Protein AF-A0A929G8V8-F1 (afdb_monomer)

Mean predicted aligned error: 9.75 Å

Foldseek 3Di:
DDWDKDFDADPVRHGDGIDIDDDPCVVVVVVVVVVVVVCVVFPVVQVVPDDPVDQPAWFDWDWKKKKKKFKPCLVVLVVPDDPVVSVVLLCQLVVQLVVLCVVLPWGWQDDDPRMTMIMFCPPPGDPCRLVSNLSSLVSSLVSLVVVVVVDDPSSRIAMQMFMFIGIWGFQWDDDPVDTTGDTDDPRNVRRVVSRVPGDGSWHKYFPVSCVVQVQFFDWDWDDFDDDPPDPDTTTMIITDGTDDPPPD

pLDDT: mean 86.06, std 13.74, range [32.62, 98.81]

Sequence (248 aa):
MRFNLSPLKDAKGTIFGAAIVMEDVTETRRLEAQRRLFERMVSPVVIAQLNPDELDLGGTRTFITTLFADIRGYTSLSERCDPETLVSVLNRYLGAATEAILLEEGTIDKFMGDAIMAFFNAPIPQPDHTLRAVRAALQMRSAIYAMQGDLPPELRLELGIGIHSGEAVLGLVGTQKRLEYTAIGDSVNTAKRLQENAAPGQILISAQSCEEINDAILAHPINPLNVKGKKQSIQVYELTGLIANNSA

Secondary structure (DSSP, 8-state):
-EEEEEEEE-TTS-EEEEEEEEE--HHHHHHHHHHHHHHTTS-HHHHHH--TT----S-EEEEEEEEEEEEETHHHHHTTS-HHHHHHHHHHHHHHHHHHHHHTTPEEEEEETTEEEEEES-SS--TTHHHHHHHHHHHHHHHHHHHHTTS-GGG--EEEEEEEEEEEEEEEEEETTEEEEEEESHHHHHHHHHHHHPPTT-EEEEHHHHHTTGGGEEEEEEEEE--TT-SSPEEEEEEEEE------

Radius of gyration: 24.18 Å; Cα contacts (8 Å, |Δi|>4): 421; chains: 1; bounding box: 56×83×47 Å

Solvent-accessible surface area (backbone atoms only — not comparable to full-atom values): 13634 Å² total; per-residue (Å²): 111,50,78,49,80,45,76,38,56,50,101,85,66,51,72,81,49,71,48,76,48,80,44,82,46,60,63,58,54,50,51,51,51,51,48,55,54,48,47,74,72,42,55,62,69,57,58,71,69,55,48,90,91,57,79,69,77,45,55,50,81,41,69,31,23,28,39,24,37,34,50,42,63,46,73,71,42,60,79,75,45,59,67,71,58,47,51,53,51,50,52,52,54,53,46,46,41,48,50,25,32,48,75,50,66,35,36,73,56,48,72,65,87,71,26,42,38,33,33,20,38,42,99,56,83,41,98,58,20,60,58,30,54,51,51,16,53,55,42,26,54,52,50,47,60,61,52,39,76,83,39,61,76,92,73,53,64,33,41,9,24,5,34,24,52,36,60,25,34,38,30,42,46,77,50,100,90,49,71,41,68,44,73,48,42,71,32,49,50,48,6,44,54,35,14,76,69,27,50,73,68,30,35,26,33,31,46,72,41,43,66,79,43,53,89,51,41,37,64,48,79,50,80,57,45,80,48,94,92,54,97,61,61,44,55,31,25,40,56,77,48,66,52,81,78,86,72,129

Structure (mmCIF, N/CA/C/O backbone):
data_AF-A0A929G8V8-F1
#
_entry.id   AF-A0A929G8V8-F1
#
loop_
_atom_site.group_PDB
_atom_site.id
_atom_site.type_symbol
_atom_site.label_atom_id
_atom_site.label_alt_id
_atom_site.label_comp_id
_atom_site.label_asym_id
_atom_site.label_entity_id
_atom_site.label_seq_id
_atom_site.pdbx_PDB_ins_code
_atom_site.Cartn_x
_atom_site.Cartn_y
_atom_site.Cartn_z
_atom_site.occupancy
_atom_site.B_iso_or_equiv
_atom_site.auth_seq_id
_atom_site.auth_comp_id
_atom_site.auth_asym_id
_atom_site.auth_atom_id
_atom_site.pdbx_PDB_model_num
ATOM 1 N N . MET A 1 1 ? -3.980 41.134 3.558 1.00 68.12 1 MET A N 1
ATOM 2 C CA . MET A 1 1 ? -5.010 42.101 3.991 1.00 68.12 1 MET A CA 1
ATOM 3 C C . MET A 1 1 ? -6.287 41.901 3.204 1.00 68.12 1 MET A C 1
ATOM 5 O O . MET A 1 1 ? -6.222 41.721 1.990 1.00 68.12 1 MET A O 1
ATOM 9 N N . ARG A 1 2 ? -7.425 41.902 3.898 1.00 76.00 2 ARG A N 1
ATOM 10 C CA . ARG A 1 2 ? -8.761 41.971 3.298 1.00 76.00 2 ARG A CA 1
ATOM 11 C C . ARG A 1 2 ? -9.398 43.283 3.749 1.00 76.00 2 ARG A C 1
ATOM 13 O O . ARG A 1 2 ? -9.278 43.642 4.917 1.00 76.00 2 ARG A O 1
ATOM 20 N N . PHE A 1 3 ? -10.036 43.985 2.821 1.00 79.75 3 PHE A N 1
ATOM 21 C CA . PHE A 1 3 ? -10.705 45.252 3.095 1.00 79.75 3 PHE A CA 1
ATOM 22 C C . PHE A 1 3 ? -12.189 45.097 2.804 1.00 79.75 3 PHE A C 1
ATOM 24 O O . PHE A 1 3 ? -12.553 44.666 1.711 1.00 79.75 3 PHE A O 1
ATOM 31 N N . ASN A 1 4 ? -13.027 45.460 3.769 1.00 79.69 4 ASN A N 1
ATOM 32 C CA . ASN A 1 4 ? -14.463 45.600 3.570 1.00 79.69 4 ASN A CA 1
ATOM 33 C C . ASN A 1 4 ? -14.848 47.056 3.813 1.00 79.69 4 ASN A C 1
ATOM 35 O O . ASN A 1 4 ? -14.450 47.651 4.816 1.00 79.69 4 ASN A O 1
ATOM 39 N N . LEU A 1 5 ? -15.612 47.620 2.881 1.00 84.38 5 LEU A N 1
ATOM 40 C CA . LEU A 1 5 ? -16.073 48.998 2.941 1.00 84.38 5 LEU A CA 1
ATOM 41 C C . LEU A 1 5 ? -17.594 49.005 3.035 1.00 84.38 5 LEU A C 1
ATOM 43 O O . LEU A 1 5 ? -18.273 48.541 2.119 1.00 84.38 5 LEU A O 1
ATOM 47 N N . SER A 1 6 ? -18.116 49.536 4.134 1.00 86.56 6 SER A N 1
ATOM 48 C CA . SER A 1 6 ? -19.555 49.593 4.385 1.00 86.56 6 SER A CA 1
ATOM 49 C C . SER A 1 6 ? -20.005 51.046 4.534 1.00 86.56 6 SER A C 1
ATOM 51 O O . SER A 1 6 ? -19.392 51.794 5.300 1.00 86.56 6 SER A O 1
ATOM 53 N N . PRO A 1 7 ? -21.065 51.478 3.827 1.00 85.62 7 PRO A N 1
ATOM 54 C CA . PRO A 1 7 ? -21.588 52.830 3.971 1.00 85.62 7 PRO A CA 1
ATOM 55 C C . PRO A 1 7 ? -22.269 52.994 5.334 1.00 85.62 7 PRO A C 1
ATOM 57 O O . PRO A 1 7 ? -23.113 52.184 5.718 1.00 85.62 7 PRO A O 1
ATOM 60 N N . LEU A 1 8 ? -21.935 54.068 6.046 1.00 82.94 8 LEU A N 1
ATOM 61 C CA . LEU A 1 8 ? -22.615 54.474 7.272 1.00 82.94 8 LEU A CA 1
ATOM 62 C C . LEU A 1 8 ? -23.833 55.315 6.893 1.00 82.94 8 LEU A C 1
ATOM 64 O O . LEU A 1 8 ? -23.699 56.360 6.251 1.00 82.94 8 LEU A O 1
ATOM 68 N N . LYS A 1 9 ? -25.020 54.826 7.257 1.00 88.19 9 LYS A N 1
ATOM 69 C CA . LYS A 1 9 ? -26.309 55.454 6.953 1.00 88.19 9 LYS A CA 1
ATOM 70 C C . LYS A 1 9 ? -26.961 55.986 8.222 1.00 88.19 9 LYS A C 1
ATOM 72 O O . LYS A 1 9 ? -26.882 55.342 9.266 1.00 88.19 9 LYS A O 1
ATOM 77 N N . ASP A 1 10 ? -27.590 57.153 8.132 1.00 82.50 10 ASP A N 1
ATOM 78 C CA . ASP A 1 10 ? -28.409 57.706 9.212 1.00 82.50 10 ASP A CA 1
ATOM 79 C C . ASP A 1 10 ? -29.762 56.970 9.326 1.00 82.50 10 ASP A C 1
ATOM 81 O O . ASP A 1 10 ? -30.093 56.100 8.515 1.00 82.50 10 ASP A O 1
ATOM 85 N N . ALA A 1 11 ? -30.581 57.333 10.319 1.00 79.88 11 ALA A N 1
ATOM 86 C CA . ALA A 1 11 ? -31.903 56.731 10.530 1.00 79.88 11 ALA A CA 1
ATOM 87 C C . ALA A 1 11 ? -32.884 56.936 9.353 1.00 79.88 11 ALA A C 1
ATOM 89 O O . ALA A 1 11 ? -33.920 56.277 9.297 1.00 79.88 11 ALA A O 1
ATOM 90 N N . LYS A 1 12 ? -32.571 57.839 8.414 1.00 82.94 12 LYS A N 1
ATOM 91 C CA . LYS A 1 12 ? -33.349 58.117 7.199 1.00 82.94 12 LYS A CA 1
ATOM 92 C C . LYS A 1 12 ? -32.747 57.453 5.952 1.00 82.94 12 LYS A C 1
ATOM 94 O O . LYS A 1 12 ? -33.286 57.617 4.861 1.00 82.94 12 LYS A O 1
ATOM 99 N N . GLY A 1 13 ? -31.666 56.683 6.099 1.00 78.12 13 GLY A N 1
ATOM 100 C CA . GLY A 1 13 ? -30.989 55.975 5.012 1.00 78.12 13 GLY A CA 1
ATOM 101 C C . GLY A 1 13 ? -29.966 56.810 4.234 1.00 78.12 13 GLY A C 1
ATOM 102 O O . GLY A 1 13 ? -29.393 56.303 3.267 1.00 78.12 13 GLY A O 1
ATOM 103 N N . THR A 1 14 ? -29.704 58.052 4.647 1.00 84.38 14 THR A N 1
ATOM 104 C CA . THR A 1 14 ? -28.735 58.954 4.013 1.00 84.38 14 THR A CA 1
ATOM 105 C C . THR A 1 14 ? -27.318 58.523 4.375 1.00 84.38 14 THR A C 1
ATOM 107 O O . THR A 1 14 ? -26.991 58.386 5.555 1.00 84.38 14 THR A O 1
ATOM 110 N N . ILE A 1 15 ? -26.462 58.297 3.375 1.00 86.94 15 ILE A N 1
ATOM 111 C CA . ILE A 1 15 ? -25.057 57.929 3.597 1.00 86.94 15 ILE A CA 1
ATOM 112 C C . ILE A 1 15 ? -24.291 59.180 4.030 1.00 86.94 15 ILE A C 1
ATOM 114 O O . ILE A 1 15 ? -24.238 60.151 3.281 1.00 86.94 15 ILE A O 1
ATOM 118 N N . PHE A 1 16 ? -23.678 59.149 5.209 1.00 84.62 16 PHE A N 1
ATOM 119 C CA . PHE A 1 16 ? -22.893 60.274 5.736 1.00 84.62 16 PHE A CA 1
ATOM 120 C C . PHE A 1 16 ? -21.418 59.922 5.970 1.00 84.62 16 PHE A C 1
ATOM 122 O O . PHE A 1 16 ? -20.621 60.784 6.330 1.00 84.62 16 PHE A O 1
ATOM 129 N N . GLY A 1 17 ? -21.032 58.665 5.750 1.00 86.50 17 GLY A N 1
ATOM 130 C CA . GLY A 1 17 ? -19.648 58.226 5.861 1.00 86.50 17 GLY A CA 1
ATOM 131 C C . GLY A 1 17 ? -19.446 56.806 5.350 1.00 86.50 17 GLY A C 1
ATOM 132 O O . GLY A 1 17 ? -20.385 56.146 4.901 1.00 86.50 17 GLY A O 1
ATOM 133 N N . ALA A 1 18 ? -18.213 56.322 5.443 1.00 87.06 18 ALA A N 1
ATOM 134 C CA . ALA A 1 18 ? -17.865 54.939 5.154 1.00 87.06 18 ALA A CA 1
ATOM 135 C C . ALA A 1 18 ? -17.006 54.382 6.289 1.00 87.06 18 ALA A C 1
ATOM 137 O O . ALA A 1 18 ? -16.076 55.039 6.752 1.00 87.06 18 ALA A O 1
ATOM 138 N N . ALA A 1 19 ? -17.322 53.168 6.726 1.00 84.62 19 ALA A N 1
ATOM 139 C CA . ALA A 1 19 ? -16.470 52.392 7.608 1.00 84.62 19 ALA A CA 1
ATOM 140 C C . ALA A 1 19 ? -15.579 51.489 6.750 1.00 84.62 19 ALA A C 1
ATOM 142 O O . ALA A 1 19 ? -16.083 50.741 5.909 1.00 84.62 19 ALA A O 1
ATOM 143 N N . ILE A 1 20 ? -14.266 51.560 6.969 1.00 85.31 20 ILE A N 1
ATOM 144 C CA . ILE A 1 20 ? -13.292 50.654 6.358 1.00 85.31 20 ILE A CA 1
ATOM 145 C C . ILE A 1 20 ? -12.836 49.686 7.439 1.00 85.31 20 ILE A C 1
ATOM 147 O O . ILE A 1 20 ? -12.213 50.096 8.415 1.00 85.31 20 ILE A O 1
ATOM 151 N N . VAL A 1 21 ? -13.149 48.407 7.265 1.00 80.69 21 VAL A N 1
ATOM 152 C CA . VAL A 1 21 ? -12.633 47.339 8.120 1.00 80.69 21 VAL A CA 1
ATOM 153 C C . VAL A 1 21 ? -11.446 46.705 7.411 1.00 80.69 21 VAL A C 1
ATOM 155 O O . VAL A 1 21 ? -11.556 46.260 6.265 1.00 80.69 21 VAL A O 1
ATOM 158 N N . MET A 1 22 ? -10.306 46.693 8.095 1.00 79.00 22 MET A N 1
ATOM 159 C CA . MET A 1 22 ? -9.049 46.138 7.615 1.00 79.00 22 MET A CA 1
ATOM 160 C C . MET A 1 22 ? -8.681 44.945 8.489 1.00 79.00 22 MET A C 1
ATOM 162 O O . MET A 1 22 ? -8.340 45.110 9.656 1.00 79.00 22 MET A O 1
ATOM 166 N N . GLU A 1 23 ? -8.755 43.746 7.920 1.00 74.56 23 GLU A N 1
ATOM 167 C CA . GLU A 1 23 ? -8.362 42.517 8.609 1.00 74.56 23 GLU A CA 1
ATOM 168 C C . GLU A 1 23 ? -6.981 42.060 8.129 1.00 74.56 23 GLU A C 1
ATOM 170 O O . GLU A 1 23 ? -6.735 41.864 6.922 1.00 74.56 23 GLU A O 1
ATOM 175 N N . ASP A 1 24 ? -6.072 41.860 9.087 1.00 77.75 24 ASP A N 1
ATOM 176 C CA . ASP A 1 24 ? -4.801 41.193 8.834 1.00 77.75 24 ASP A CA 1
ATOM 177 C C . ASP A 1 24 ? -4.995 39.673 8.796 1.00 77.75 24 ASP A C 1
ATOM 179 O O . ASP A 1 24 ? -4.899 38.958 9.784 1.00 77.75 24 ASP A O 1
ATOM 183 N N . VAL A 1 25 ? -5.281 39.178 7.597 1.00 77.44 25 VAL A N 1
ATOM 184 C CA . VAL A 1 25 ? -5.452 37.748 7.310 1.00 77.44 25 VAL A CA 1
ATOM 185 C C . VAL A 1 25 ? -4.127 37.007 7.083 1.00 77.44 25 VAL A C 1
ATOM 187 O O . VAL A 1 25 ? -4.140 35.878 6.595 1.00 77.44 25 VAL A O 1
ATOM 190 N N . THR A 1 26 ? -2.970 37.631 7.333 1.00 76.94 26 THR A N 1
ATOM 191 C CA . THR A 1 26 ? -1.661 37.024 7.026 1.00 76.94 26 THR A CA 1
ATOM 192 C C . THR A 1 26 ? -1.420 35.774 7.869 1.00 76.94 26 THR A C 1
ATOM 194 O O . THR A 1 26 ? -1.033 34.736 7.332 1.00 76.94 26 THR A O 1
ATOM 197 N N . GLU A 1 27 ? -1.720 35.843 9.164 1.00 71.81 27 GLU A N 1
ATOM 198 C CA . GLU A 1 27 ? -1.594 34.716 10.090 1.00 71.81 27 GLU A CA 1
ATOM 199 C C . GLU A 1 27 ? -2.608 33.609 9.774 1.00 71.81 27 GLU A C 1
ATOM 201 O O . GLU A 1 27 ? -2.231 32.446 9.648 1.00 71.81 27 GLU A O 1
ATOM 206 N N . THR A 1 28 ? -3.865 33.970 9.496 1.00 72.25 28 THR A N 1
ATOM 207 C CA . THR A 1 28 ? -4.917 33.028 9.082 1.00 72.25 28 THR A CA 1
ATOM 208 C C . THR A 1 28 ? -4.546 32.285 7.798 1.00 72.25 28 THR A C 1
ATOM 210 O O . THR A 1 28 ? -4.616 31.061 7.747 1.00 72.25 28 THR A O 1
ATOM 213 N N . ARG A 1 29 ? -4.064 32.995 6.767 1.00 70.06 29 ARG A N 1
ATOM 214 C CA . ARG A 1 29 ? -3.618 32.376 5.506 1.00 70.06 29 ARG A CA 1
ATOM 215 C C . ARG A 1 29 ? -2.407 31.469 5.700 1.00 70.06 29 ARG A C 1
ATOM 217 O O . ARG A 1 29 ? -2.309 30.444 5.027 1.00 70.06 29 ARG A O 1
ATOM 224 N N . ARG A 1 30 ? -1.484 31.840 6.594 1.00 64.31 30 ARG A N 1
ATOM 225 C CA . ARG A 1 30 ? -0.304 31.031 6.924 1.00 64.31 30 ARG A CA 1
ATOM 226 C C . ARG A 1 30 ? -0.705 29.747 7.650 1.00 64.31 30 ARG A C 1
ATOM 228 O O . ARG A 1 30 ? -0.246 28.681 7.249 1.00 64.31 30 ARG A O 1
ATOM 235 N N . LEU A 1 31 ? -1.609 29.840 8.625 1.00 64.69 31 LEU A N 1
ATOM 236 C CA . LEU A 1 31 ? -2.180 28.694 9.336 1.00 64.69 31 LEU A CA 1
ATOM 237 C C . LEU A 1 31 ? -2.972 27.779 8.397 1.00 64.69 31 LEU A C 1
ATOM 239 O O . LEU A 1 31 ? -2.787 26.570 8.431 1.00 64.69 31 LEU A O 1
ATOM 243 N N . GLU A 1 32 ? -3.785 28.325 7.492 1.00 71.00 32 GLU A N 1
ATOM 244 C CA . GLU A 1 32 ? -4.483 27.530 6.475 1.00 71.00 32 GLU A CA 1
ATOM 245 C C . GLU A 1 32 ? -3.520 26.853 5.490 1.00 71.00 32 GLU A C 1
ATOM 247 O O . GLU A 1 32 ? -3.766 25.734 5.053 1.00 71.00 32 GLU A O 1
ATOM 252 N N . ALA A 1 33 ? -2.430 27.516 5.091 1.00 65.31 33 ALA A N 1
ATOM 253 C CA . ALA A 1 33 ? -1.413 26.909 4.233 1.00 65.31 33 ALA A CA 1
ATOM 254 C C . ALA A 1 33 ? -0.669 25.772 4.954 1.00 65.31 33 ALA A C 1
ATOM 256 O O . ALA A 1 33 ? -0.481 24.708 4.369 1.00 65.31 33 ALA A O 1
ATOM 257 N N . GLN A 1 34 ? -0.310 25.963 6.227 1.00 56.22 34 GLN A N 1
ATOM 258 C CA . GLN A 1 34 ? 0.277 24.916 7.071 1.00 56.22 34 GLN A CA 1
ATOM 259 C C . GLN A 1 34 ? -0.693 23.753 7.283 1.00 56.22 34 GLN A C 1
ATOM 261 O O . GLN A 1 34 ? -0.300 22.600 7.133 1.00 56.22 34 GLN A O 1
ATOM 266 N N . ARG A 1 35 ? -1.970 24.046 7.541 1.00 64.25 35 ARG A N 1
ATOM 267 C CA . ARG A 1 35 ? -3.029 23.045 7.669 1.00 64.25 35 ARG A CA 1
ATOM 268 C C . ARG A 1 35 ? -3.230 22.265 6.372 1.00 64.25 35 ARG A C 1
ATOM 270 O O . ARG A 1 35 ? -3.263 21.048 6.424 1.00 64.25 35 ARG A O 1
ATOM 277 N N . ARG A 1 36 ? -3.261 22.926 5.209 1.00 63.69 36 ARG A N 1
ATOM 278 C CA . ARG A 1 36 ? -3.343 22.256 3.896 1.00 63.69 36 ARG A CA 1
ATOM 279 C C . ARG A 1 36 ? -2.146 21.348 3.613 1.00 63.69 36 ARG A C 1
ATOM 281 O O . ARG A 1 36 ? -2.305 20.318 2.970 1.00 63.69 36 ARG A O 1
ATOM 288 N N . LEU A 1 37 ? -0.946 21.725 4.056 1.00 54.47 37 LEU A N 1
ATOM 289 C CA . LEU A 1 37 ? 0.233 20.859 3.961 1.00 54.47 37 LEU A CA 1
ATOM 290 C C . LEU A 1 37 ? 0.120 19.665 4.916 1.00 54.47 37 LEU A C 1
ATOM 292 O O . LEU A 1 37 ? 0.438 18.548 4.527 1.00 54.47 37 LEU A O 1
ATOM 296 N N . PHE A 1 38 ? -0.395 19.882 6.124 1.00 53.75 38 PHE A N 1
ATOM 297 C CA . PHE A 1 38 ? -0.638 18.830 7.109 1.00 53.75 38 PHE A CA 1
ATOM 298 C C . PHE A 1 38 ? -1.739 17.845 6.668 1.00 53.75 38 PHE A C 1
ATOM 300 O O . PHE A 1 38 ? -1.560 16.639 6.783 1.00 53.75 38 PHE A O 1
ATOM 307 N N . GLU A 1 39 ? -2.818 18.334 6.052 1.00 60.78 39 GLU A N 1
ATOM 308 C CA . GLU A 1 39 ? -3.896 17.536 5.435 1.00 60.78 39 GLU A CA 1
ATOM 309 C C . GLU A 1 39 ? -3.418 16.694 4.239 1.00 60.78 39 GLU A C 1
ATOM 311 O O . GLU A 1 39 ? -4.066 15.721 3.866 1.00 60.78 39 GLU A O 1
ATOM 316 N N . ARG A 1 40 ? -2.277 17.041 3.629 1.00 58.38 40 ARG A N 1
ATOM 317 C CA . ARG A 1 40 ? -1.615 16.205 2.611 1.00 58.38 40 ARG A CA 1
ATOM 318 C C . ARG A 1 40 ? -0.711 15.131 3.215 1.00 58.38 40 ARG A C 1
ATOM 320 O O . ARG A 1 40 ? -0.322 14.213 2.503 1.00 58.38 40 ARG A O 1
ATOM 327 N N . MET A 1 41 ? -0.348 15.262 4.489 1.00 47.56 41 MET A N 1
ATOM 328 C CA . MET A 1 41 ? 0.500 14.311 5.215 1.00 47.56 41 MET A CA 1
ATOM 329 C C . MET A 1 41 ? -0.314 13.322 6.053 1.00 47.56 41 MET A C 1
ATOM 331 O O . MET A 1 41 ? 0.176 12.239 6.353 1.00 47.56 41 MET A O 1
ATOM 335 N N . VAL A 1 42 ? -1.539 13.690 6.436 1.00 59.44 42 VAL A N 1
ATOM 336 C CA . VAL A 1 42 ? -2.470 12.865 7.211 1.00 59.44 42 VAL A CA 1
ATOM 337 C C . VAL A 1 42 ? -3.852 12.997 6.582 1.00 59.44 42 VAL A C 1
ATOM 339 O O . VAL A 1 42 ? -4.328 14.115 6.392 1.00 59.44 42 VAL A O 1
ATOM 342 N N . SER A 1 43 ? -4.502 11.870 6.265 1.00 61.00 43 SER A N 1
ATOM 343 C CA . SER A 1 43 ? -5.833 11.868 5.639 1.00 61.00 43 SER A CA 1
ATOM 344 C C . SER A 1 43 ? -6.812 12.768 6.417 1.00 61.00 43 SER A C 1
ATOM 346 O O . SER A 1 43 ? -6.918 12.618 7.640 1.00 61.00 43 SER A O 1
ATOM 348 N N . PRO A 1 44 ? -7.573 13.664 5.753 1.00 60.69 44 PRO A N 1
ATOM 349 C CA . PRO A 1 44 ? -8.574 14.515 6.404 1.00 60.69 44 PRO A CA 1
ATOM 350 C C . PRO A 1 44 ? -9.574 13.734 7.262 1.00 60.69 44 PRO A C 1
ATOM 352 O O . PRO A 1 44 ? -10.062 14.248 8.265 1.00 60.69 44 PRO A O 1
ATOM 355 N N . VAL A 1 45 ? -9.845 12.478 6.892 1.00 61.12 45 VAL A N 1
ATOM 356 C CA . VAL A 1 45 ? -10.731 11.579 7.640 1.00 61.12 45 VAL A CA 1
ATOM 357 C C . VAL A 1 45 ? -10.115 11.172 8.979 1.00 61.12 45 VAL A C 1
ATOM 359 O O . VAL A 1 45 ? -10.816 11.133 9.984 1.00 61.12 45 VAL A O 1
ATOM 362 N N . VAL A 1 46 ? -8.800 10.934 9.016 1.00 66.19 46 VAL A N 1
ATOM 363 C CA . VAL A 1 46 ? -8.072 10.681 10.266 1.00 66.19 46 VAL A CA 1
ATOM 364 C C . VAL A 1 46 ? -8.096 11.942 11.122 1.00 66.19 46 VAL A C 1
ATOM 366 O O . VAL A 1 46 ? -8.489 11.868 12.277 1.00 66.19 46 VAL A O 1
ATOM 369 N N . ILE A 1 47 ? -7.786 13.111 10.548 1.00 67.25 47 ILE A N 1
ATOM 370 C CA . ILE A 1 47 ? -7.813 14.398 11.269 1.00 67.25 47 ILE A CA 1
ATOM 371 C C . ILE A 1 47 ? -9.189 14.662 11.896 1.00 67.25 47 ILE A C 1
ATOM 373 O O . ILE A 1 47 ? -9.256 15.110 13.035 1.00 67.25 47 ILE A O 1
ATOM 377 N N . ALA A 1 48 ? -10.281 14.360 11.188 1.00 64.12 48 ALA A N 1
ATOM 378 C CA . ALA A 1 48 ? -11.641 14.546 11.692 1.00 64.12 48 ALA A CA 1
ATOM 379 C C . ALA A 1 48 ? -12.003 13.617 12.865 1.00 64.12 48 ALA A C 1
ATOM 381 O O . ALA A 1 48 ? -12.897 13.948 13.641 1.00 64.12 48 ALA A O 1
ATOM 382 N N . GLN A 1 49 ? -11.333 12.468 12.995 1.00 63.38 49 GLN A N 1
ATOM 383 C CA . GLN A 1 49 ? -11.518 11.541 14.115 1.00 63.38 49 GLN A CA 1
ATOM 384 C C . GLN A 1 49 ? -10.590 11.829 15.301 1.00 63.38 49 GLN A C 1
ATOM 386 O O . GLN A 1 49 ? -10.803 11.280 16.380 1.00 63.38 49 GLN A O 1
ATOM 391 N N . LEU A 1 50 ? -9.571 12.676 15.131 1.00 64.69 50 LEU A N 1
ATOM 392 C CA . LEU A 1 50 ? -8.672 13.046 16.218 1.00 64.69 50 LEU A CA 1
ATOM 393 C C . LEU A 1 50 ? -9.326 14.098 17.114 1.00 64.69 50 LEU A C 1
ATOM 395 O O . LEU A 1 50 ? -9.628 15.205 16.670 1.00 64.69 50 LEU A O 1
ATOM 399 N N . ASN A 1 51 ? -9.483 13.772 18.396 1.00 62.41 51 ASN A N 1
ATOM 400 C CA . ASN A 1 51 ? -9.777 14.763 19.420 1.00 62.41 51 ASN A CA 1
ATOM 401 C C . ASN A 1 51 ? -8.448 15.395 19.888 1.00 62.41 51 ASN A C 1
ATOM 403 O O . ASN A 1 51 ? -7.637 14.696 20.497 1.00 62.41 51 ASN A O 1
ATOM 407 N N . PRO A 1 52 ? -8.177 16.686 19.613 1.00 60.75 52 PRO A N 1
ATOM 408 C CA . PRO A 1 52 ? -6.926 17.325 20.026 1.00 60.75 52 PRO A CA 1
ATOM 409 C C . PRO A 1 52 ? -6.751 17.390 21.552 1.00 60.75 52 PRO A C 1
ATOM 411 O O . PRO A 1 52 ? -5.613 17.455 22.017 1.00 60.75 52 PRO A O 1
ATOM 414 N N . ASP A 1 53 ? -7.847 17.328 22.315 1.00 56.47 53 ASP A N 1
ATOM 415 C CA . ASP A 1 53 ? -7.838 17.379 23.781 1.00 56.47 53 ASP A CA 1
ATOM 416 C C . ASP A 1 53 ? -7.748 15.982 24.432 1.00 56.47 53 ASP A C 1
ATOM 418 O O . ASP A 1 53 ? -7.429 15.865 25.615 1.00 56.47 53 ASP A O 1
ATOM 422 N N . GLU A 1 54 ? -7.956 14.913 23.654 1.00 56.62 54 GLU A N 1
ATOM 423 C CA . GLU A 1 54 ? -7.848 13.511 24.079 1.00 56.62 54 GLU A CA 1
ATOM 424 C C . GLU A 1 54 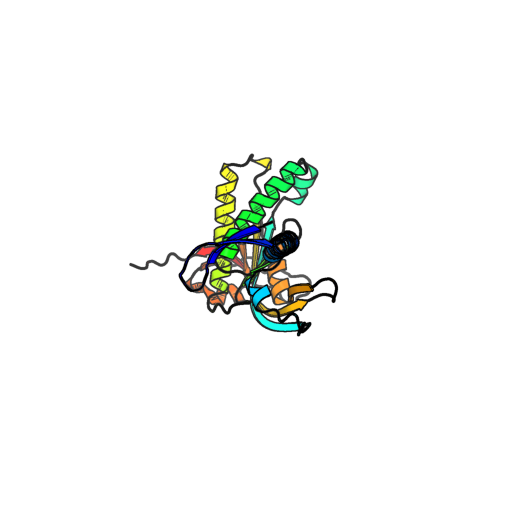? -6.960 12.744 23.093 1.00 56.62 54 GLU A C 1
ATOM 426 O O . GLU A 1 54 ? -7.410 12.006 22.216 1.00 56.62 54 GLU A O 1
ATOM 431 N N . LEU A 1 55 ? -5.650 12.935 23.237 1.00 56.16 55 LEU A N 1
ATOM 432 C CA . LEU A 1 55 ? -4.640 12.141 22.544 1.00 56.16 55 LEU A CA 1
ATOM 433 C C . LEU A 1 55 ? -4.526 10.764 23.205 1.00 56.16 55 LEU A C 1
ATOM 435 O O . LEU A 1 55 ? -3.606 10.509 23.986 1.00 56.16 55 LEU A O 1
ATOM 439 N N . ASP A 1 56 ? -5.480 9.885 22.908 1.00 59.62 56 ASP A N 1
ATO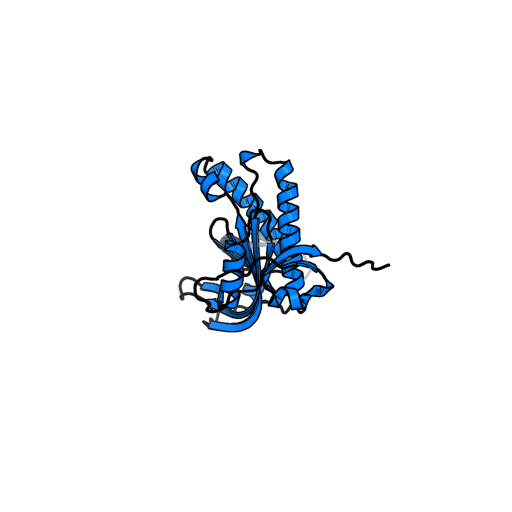M 440 C CA . ASP A 1 56 ? -5.468 8.521 23.426 1.00 59.62 56 ASP A CA 1
ATOM 441 C C . ASP A 1 56 ? -4.425 7.693 22.656 1.00 59.62 56 ASP A C 1
ATOM 443 O O . ASP A 1 56 ? -4.630 7.247 21.522 1.00 59.62 56 ASP A O 1
ATOM 447 N N . LEU A 1 57 ? -3.231 7.583 23.245 1.00 59.41 57 LEU A N 1
ATOM 448 C CA . LEU A 1 57 ? -2.128 6.811 22.682 1.00 59.41 57 LEU A CA 1
ATOM 449 C C . LEU A 1 57 ? -2.456 5.325 22.780 1.00 59.41 57 LEU A C 1
ATOM 451 O O . LEU A 1 57 ? -2.632 4.779 23.868 1.00 59.41 57 LEU A O 1
ATOM 455 N N . GLY A 1 58 ? -2.479 4.654 21.636 1.00 64.75 58 GLY A N 1
ATOM 456 C CA . GLY A 1 58 ? -2.898 3.266 21.548 1.00 64.75 58 GLY A CA 1
ATOM 457 C C . GLY A 1 58 ? -3.614 3.008 20.236 1.00 64.75 58 GLY A C 1
ATOM 458 O O . GLY A 1 58 ? -3.450 3.735 19.258 1.00 64.75 58 GLY A O 1
ATOM 459 N N . GLY A 1 59 ? -4.405 1.946 20.205 1.00 78.75 59 GLY A N 1
ATOM 460 C CA . GLY A 1 59 ? -5.190 1.626 19.032 1.00 78.75 59 GLY A CA 1
ATOM 461 C C . GLY A 1 59 ? -6.271 0.607 19.321 1.00 78.75 59 GLY A C 1
ATOM 462 O O . GLY A 1 59 ? -6.219 -0.132 20.304 1.00 78.75 59 GLY A O 1
ATOM 463 N N . THR A 1 60 ? -7.247 0.559 18.427 1.00 85.81 60 THR A N 1
ATOM 464 C CA . THR A 1 60 ? -8.341 -0.404 18.481 1.00 85.81 60 THR A CA 1
ATOM 465 C C . THR A 1 60 ? -7.985 -1.610 17.631 1.00 85.81 60 THR A C 1
ATOM 467 O O . THR A 1 60 ? -7.495 -1.478 16.504 1.00 85.81 60 THR A O 1
ATOM 470 N N . ARG A 1 61 ? -8.229 -2.809 18.169 1.00 93.06 61 ARG A N 1
ATOM 471 C CA . ARG A 1 61 ? -8.105 -4.036 17.386 1.00 93.06 61 ARG A CA 1
ATOM 472 C C . ARG A 1 61 ? -9.167 -4.025 16.291 1.00 93.06 61 ARG A C 1
ATOM 474 O O . ARG A 1 61 ? -10.356 -4.033 16.587 1.00 93.06 61 ARG A O 1
ATOM 481 N N . THR A 1 62 ? -8.712 -4.009 15.048 1.00 91.75 62 THR A N 1
ATOM 482 C CA . THR A 1 62 ? -9.549 -3.858 13.861 1.00 91.75 62 THR A CA 1
ATOM 483 C C . THR A 1 62 ? -9.132 -4.902 12.837 1.00 91.75 62 THR A C 1
ATOM 485 O O . THR A 1 62 ? -7.941 -5.153 12.643 1.00 91.75 62 THR A O 1
ATOM 488 N N . PHE A 1 63 ? -10.106 -5.532 12.191 1.00 96.44 63 PHE A N 1
ATOM 489 C CA . PHE A 1 63 ? -9.847 -6.397 11.048 1.00 96.44 63 PHE A CA 1
ATOM 490 C C . PHE A 1 63 ? -9.683 -5.520 9.807 1.00 96.44 63 PHE A C 1
ATOM 492 O O . PHE A 1 63 ? -10.595 -4.770 9.474 1.00 96.44 63 PHE A O 1
ATOM 499 N N . ILE A 1 64 ? -8.525 -5.561 9.157 1.00 97.50 64 ILE A N 1
ATOM 500 C CA . ILE A 1 64 ? -8.205 -4.698 8.011 1.00 97.50 64 ILE A CA 1
ATOM 501 C C . ILE A 1 64 ? -7.597 -5.526 6.885 1.00 97.50 64 ILE A C 1
ATOM 503 O O . ILE A 1 64 ? -6.994 -6.569 7.144 1.00 97.50 64 ILE A O 1
ATOM 507 N N . THR A 1 65 ? -7.663 -5.021 5.652 1.00 98.69 65 THR A N 1
ATOM 508 C CA . THR A 1 65 ? -6.761 -5.471 4.581 1.00 98.69 65 THR A CA 1
ATOM 509 C C . THR A 1 65 ? -5.603 -4.507 4.465 1.00 98.69 65 THR A C 1
ATOM 511 O O . THR A 1 65 ? -5.808 -3.311 4.297 1.00 98.69 65 THR A O 1
ATOM 514 N N . THR A 1 66 ? -4.387 -5.029 4.540 1.00 98.56 66 THR A N 1
ATOM 515 C CA . THR A 1 66 ? -3.153 -4.272 4.341 1.00 98.56 66 THR A CA 1
ATOM 516 C C . THR A 1 66 ? -2.597 -4.554 2.952 1.00 98.56 66 THR A C 1
ATOM 518 O O . THR A 1 66 ? -2.547 -5.710 2.522 1.00 98.56 66 THR A O 1
ATOM 521 N N . LEU A 1 67 ? -2.142 -3.498 2.282 1.00 98.69 67 LEU A N 1
ATOM 522 C CA . LEU A 1 67 ? -1.445 -3.541 1.006 1.00 98.69 67 LEU A CA 1
ATOM 523 C C . LEU A 1 67 ? -0.069 -2.892 1.165 1.00 98.69 67 LEU A C 1
ATOM 525 O O . LEU A 1 67 ? 0.046 -1.757 1.628 1.00 98.69 67 LEU A O 1
ATOM 529 N N . PHE A 1 68 ? 0.966 -3.611 0.742 1.00 98.62 68 PHE A N 1
ATOM 530 C CA . PHE A 1 68 ? 2.300 -3.059 0.523 1.00 98.62 68 PHE A CA 1
ATOM 531 C C . PHE A 1 68 ? 2.628 -3.114 -0.961 1.00 98.62 68 PHE A C 1
ATOM 533 O O . PHE A 1 68 ? 2.385 -4.135 -1.605 1.00 98.62 68 PHE A O 1
ATOM 540 N N . ALA A 1 69 ? 3.221 -2.050 -1.487 1.00 98.31 69 ALA A N 1
ATOM 541 C CA . ALA A 1 69 ? 3.801 -2.042 -2.821 1.00 98.31 69 ALA A CA 1
ATOM 542 C C . ALA A 1 69 ? 5.176 -1.375 -2.800 1.00 98.31 69 ALA A C 1
ATOM 544 O O . ALA A 1 69 ? 5.419 -0.493 -1.984 1.00 98.31 69 ALA A O 1
ATOM 545 N N . ASP A 1 70 ? 6.071 -1.819 -3.673 1.00 97.50 70 ASP A N 1
ATOM 546 C CA . ASP A 1 70 ? 7.472 -1.390 -3.712 1.00 97.50 70 ASP A CA 1
ATOM 547 C C . ASP A 1 70 ? 8.022 -1.511 -5.134 1.00 97.50 70 ASP A C 1
ATOM 549 O O . ASP A 1 70 ? 7.682 -2.458 -5.854 1.00 97.50 70 ASP A O 1
ATOM 553 N N . ILE A 1 71 ? 8.866 -0.566 -5.537 1.00 96.38 71 ILE A N 1
ATOM 554 C CA . ILE A 1 71 ? 9.381 -0.452 -6.897 1.00 96.38 71 ILE A CA 1
ATOM 555 C C . ILE A 1 71 ? 10.574 -1.390 -7.091 1.00 96.38 71 ILE A C 1
ATOM 557 O O . ILE A 1 71 ? 11.658 -1.233 -6.531 1.00 96.38 71 ILE A O 1
ATOM 561 N N . ARG A 1 72 ? 10.419 -2.367 -7.982 1.00 96.38 72 ARG A N 1
ATOM 562 C CA . ARG A 1 72 ? 11.495 -3.291 -8.331 1.00 96.38 72 ARG A CA 1
ATOM 563 C C . ARG A 1 72 ? 12.538 -2.617 -9.204 1.00 96.38 72 ARG A C 1
ATOM 565 O O . ARG A 1 72 ? 12.219 -2.011 -10.220 1.00 96.38 72 ARG A O 1
ATOM 572 N N . GLY A 1 73 ? 13.800 -2.771 -8.808 1.00 90.06 73 GLY A N 1
ATOM 573 C CA . GLY A 1 73 ? 14.950 -2.204 -9.513 1.00 90.06 73 GLY A CA 1
ATOM 574 C C . GLY A 1 73 ? 15.269 -0.753 -9.145 1.00 90.06 73 GLY A C 1
ATOM 575 O O . GLY A 1 73 ? 16.253 -0.223 -9.660 1.00 90.06 73 GLY A O 1
ATOM 576 N N . TYR A 1 74 ? 14.513 -0.124 -8.235 1.00 89.38 74 TYR A N 1
ATOM 577 C CA . TYR A 1 74 ? 14.730 1.272 -7.847 1.00 89.38 74 TYR A CA 1
ATOM 578 C C . TYR A 1 74 ? 16.110 1.511 -7.227 1.00 89.38 74 TYR A C 1
ATOM 580 O O . TYR A 1 74 ? 16.810 2.427 -7.652 1.00 89.38 74 TYR A O 1
ATOM 588 N N . THR A 1 75 ? 16.562 0.661 -6.296 1.00 87.31 75 THR A N 1
ATOM 589 C CA . THR A 1 75 ? 17.907 0.790 -5.702 1.00 87.31 75 THR A CA 1
ATOM 590 C C . THR A 1 75 ? 18.989 0.795 -6.781 1.00 87.31 75 THR A C 1
ATOM 592 O O . THR A 1 75 ? 19.811 1.705 -6.840 1.00 87.31 75 THR A O 1
ATOM 595 N N . SER A 1 76 ? 18.939 -0.161 -7.710 1.00 89.12 76 SER A N 1
ATOM 596 C CA . SER A 1 76 ? 19.905 -0.234 -8.806 1.00 89.12 76 SER A CA 1
ATOM 597 C C . SER A 1 76 ? 19.778 0.929 -9.794 1.00 89.12 76 SER A C 1
ATOM 599 O O . SER A 1 76 ? 20.750 1.247 -10.478 1.00 89.12 76 SER A O 1
ATOM 601 N N . LEU A 1 77 ? 18.600 1.541 -9.936 1.00 88.44 77 LEU A N 1
ATOM 602 C CA . LEU A 1 77 ? 18.431 2.759 -10.729 1.00 88.44 77 LEU A CA 1
ATOM 603 C C . LEU A 1 77 ? 19.046 3.970 -10.012 1.00 88.44 77 LEU A C 1
ATOM 605 O O . LEU A 1 77 ? 19.726 4.771 -10.648 1.00 88.44 77 LEU A O 1
ATOM 609 N N . SER A 1 78 ? 18.870 4.068 -8.692 1.00 88.88 78 SER A N 1
ATOM 610 C CA . SER A 1 78 ? 19.354 5.188 -7.874 1.00 88.88 78 SER A CA 1
ATOM 611 C C . SER A 1 78 ? 20.874 5.353 -7.882 1.00 88.88 78 SER A C 1
ATOM 613 O O . SER A 1 78 ? 21.375 6.462 -7.749 1.00 88.88 78 SER A O 1
ATOM 615 N N . GLU A 1 79 ? 21.611 4.266 -8.113 1.00 89.69 79 GLU A N 1
ATOM 616 C CA . GLU A 1 79 ? 23.075 4.278 -8.223 1.00 89.69 79 GLU A CA 1
ATOM 617 C C . GLU A 1 79 ? 23.584 4.826 -9.567 1.00 89.69 79 GLU A C 1
ATOM 619 O O . GLU A 1 79 ? 24.772 5.114 -9.704 1.00 89.69 79 GLU A O 1
ATOM 624 N N . ARG A 1 80 ? 22.716 4.923 -10.583 1.00 88.62 80 ARG A N 1
ATOM 625 C CA . ARG A 1 80 ? 23.104 5.193 -11.981 1.00 88.62 80 ARG A CA 1
ATOM 626 C C . ARG A 1 80 ? 22.374 6.378 -12.612 1.00 88.62 80 ARG A C 1
ATOM 628 O O . ARG A 1 80 ? 22.706 6.755 -13.731 1.00 88.62 80 ARG A O 1
ATOM 635 N N . CYS A 1 81 ? 21.374 6.928 -11.931 1.00 89.06 81 CYS A N 1
ATOM 636 C CA . CYS A 1 81 ? 20.510 7.991 -12.430 1.00 89.06 81 CYS A CA 1
ATOM 637 C C . CYS A 1 81 ? 20.780 9.303 -11.686 1.00 89.06 81 CYS A C 1
ATOM 639 O O . CYS A 1 81 ? 21.045 9.286 -10.483 1.00 89.06 81 CYS A O 1
ATOM 641 N N . ASP A 1 82 ? 20.668 10.435 -12.384 1.00 92.69 82 ASP A N 1
ATOM 642 C CA . ASP A 1 82 ? 20.740 11.749 -11.745 1.00 92.69 82 ASP A CA 1
ATOM 643 C C . ASP A 1 82 ? 19.631 11.892 -10.681 1.00 92.69 82 ASP A C 1
ATOM 645 O O . ASP A 1 82 ? 18.481 11.509 -10.947 1.00 92.69 82 ASP A O 1
ATOM 649 N N . PRO A 1 83 ? 19.925 12.454 -9.491 1.00 91.00 83 PRO A N 1
ATOM 650 C CA . PRO A 1 83 ? 18.966 12.543 -8.389 1.00 91.00 83 PRO A CA 1
ATOM 651 C C . PRO A 1 83 ? 17.639 13.217 -8.762 1.00 91.00 83 PRO A C 1
ATOM 653 O O . PRO A 1 83 ? 16.576 12.777 -8.325 1.00 91.00 83 PRO A O 1
ATOM 656 N N . GLU A 1 84 ? 17.669 14.259 -9.592 1.00 93.06 84 GLU A N 1
ATOM 657 C CA . GLU A 1 84 ? 16.481 14.985 -10.043 1.00 93.06 84 GLU A CA 1
ATOM 658 C C . GLU A 1 84 ? 15.572 14.104 -10.908 1.00 93.06 84 GLU A C 1
ATOM 660 O O . GLU A 1 84 ? 14.348 14.095 -10.734 1.00 93.06 84 GLU A O 1
ATOM 665 N N . THR A 1 85 ? 16.170 13.324 -11.810 1.00 90.25 85 THR A N 1
ATOM 666 C CA . THR A 1 85 ? 15.449 12.366 -12.656 1.00 90.25 85 THR A CA 1
ATOM 667 C C . THR A 1 85 ? 14.876 11.241 -11.804 1.00 90.25 85 THR A C 1
ATOM 669 O O . THR A 1 85 ? 13.700 10.903 -11.949 1.00 90.25 85 THR A O 1
ATOM 672 N N . LEU A 1 86 ? 15.661 10.716 -10.860 1.00 89.88 86 LEU A N 1
ATOM 673 C CA . LEU A 1 86 ? 15.225 9.671 -9.938 1.00 89.88 86 LEU A CA 1
ATOM 674 C C . LEU A 1 86 ? 14.005 10.109 -9.118 1.00 89.88 86 LEU A C 1
ATOM 676 O O . LEU A 1 86 ? 13.024 9.372 -9.039 1.00 89.88 86 LEU A O 1
ATOM 680 N N . VAL A 1 87 ? 14.030 11.322 -8.557 1.00 92.00 87 VAL A N 1
ATOM 681 C CA . VAL A 1 87 ? 12.906 11.882 -7.789 1.00 92.00 87 VAL A CA 1
ATOM 682 C C . VAL A 1 87 ? 11.679 12.098 -8.676 1.00 92.00 87 VAL A C 1
ATOM 684 O O . VAL A 1 87 ? 10.558 11.816 -8.253 1.00 92.00 87 VAL A O 1
ATOM 687 N N . SER A 1 88 ? 11.866 12.572 -9.911 1.00 91.50 88 SER A N 1
ATOM 688 C CA . SER A 1 88 ? 10.763 12.731 -10.866 1.00 91.50 88 SER A CA 1
ATOM 689 C C . SER A 1 88 ? 10.088 11.394 -11.174 1.00 91.50 88 SER A C 1
ATOM 691 O O . SER A 1 88 ? 8.864 11.282 -11.091 1.00 91.50 88 SER A O 1
ATOM 693 N N . VAL A 1 89 ? 10.884 10.359 -11.457 1.00 91.31 89 VAL A N 1
ATOM 694 C CA . VAL A 1 89 ? 10.396 8.997 -11.693 1.00 91.31 89 VAL A CA 1
ATOM 695 C C . VAL A 1 89 ? 9.680 8.480 -10.449 1.00 91.31 89 VAL A C 1
ATOM 697 O O . VAL A 1 89 ? 8.506 8.135 -10.543 1.00 91.31 89 VAL A O 1
ATOM 700 N N . LEU A 1 90 ? 10.317 8.521 -9.276 1.00 93.56 90 LEU A N 1
ATOM 701 C CA . LEU A 1 90 ? 9.724 8.077 -8.012 1.00 93.56 90 LEU A CA 1
ATOM 702 C C . LEU A 1 90 ? 8.341 8.699 -7.777 1.00 93.56 90 LEU A C 1
ATOM 704 O O . LEU A 1 90 ? 7.372 7.982 -7.533 1.00 93.56 90 LEU A O 1
ATOM 708 N N . ASN A 1 91 ? 8.226 10.020 -7.920 1.00 93.56 91 ASN A N 1
ATOM 709 C CA . ASN A 1 91 ? 6.965 10.730 -7.714 1.00 93.56 91 ASN A CA 1
ATOM 710 C C . ASN A 1 91 ? 5.875 10.307 -8.704 1.00 93.56 91 ASN A C 1
ATOM 712 O O . ASN A 1 91 ? 4.704 10.268 -8.331 1.00 93.56 91 ASN A O 1
ATOM 716 N N . ARG A 1 92 ? 6.226 9.965 -9.950 1.00 94.06 92 ARG A N 1
ATOM 717 C CA . ARG A 1 92 ? 5.250 9.448 -10.919 1.00 94.06 92 ARG A CA 1
ATOM 718 C C . ARG A 1 92 ? 4.715 8.079 -10.492 1.00 94.06 92 ARG A C 1
ATOM 720 O O . ARG A 1 92 ? 3.504 7.877 -10.535 1.00 94.06 92 ARG A O 1
ATOM 727 N N . TYR A 1 93 ? 5.587 7.163 -10.068 1.00 95.06 93 TYR A N 1
ATOM 728 C CA . TYR A 1 93 ? 5.179 5.823 -9.620 1.00 95.06 93 TYR A CA 1
ATOM 729 C C . TYR A 1 93 ? 4.358 5.887 -8.328 1.00 95.06 93 TYR A C 1
ATOM 731 O O . TYR A 1 93 ? 3.273 5.311 -8.261 1.00 95.06 93 TYR A O 1
ATOM 739 N N . LEU A 1 94 ? 4.825 6.643 -7.327 1.00 94.88 94 LEU A N 1
ATOM 740 C CA . LEU A 1 94 ? 4.089 6.843 -6.076 1.00 94.88 94 LEU A CA 1
ATOM 741 C C . LEU A 1 94 ? 2.759 7.570 -6.302 1.00 94.88 94 LEU A C 1
ATOM 743 O O . LEU A 1 94 ? 1.779 7.254 -5.632 1.00 94.88 94 LEU A O 1
ATOM 747 N N . GLY A 1 95 ? 2.703 8.503 -7.258 1.00 95.50 95 GLY A N 1
ATOM 748 C CA . GLY A 1 95 ? 1.475 9.188 -7.657 1.00 95.50 95 GLY A CA 1
ATOM 749 C C . GLY A 1 95 ? 0.436 8.231 -8.241 1.00 95.50 95 GLY A C 1
ATOM 750 O O . GLY A 1 95 ? -0.691 8.195 -7.754 1.00 95.50 95 GLY A O 1
ATOM 751 N N . ALA A 1 96 ? 0.830 7.399 -9.211 1.00 96.06 96 ALA A N 1
ATOM 752 C CA . ALA A 1 96 ? -0.051 6.384 -9.794 1.00 96.06 96 ALA A CA 1
ATOM 753 C C . ALA A 1 96 ? -0.528 5.361 -8.747 1.00 96.06 96 ALA A C 1
ATOM 755 O O . ALA A 1 96 ? -1.700 4.984 -8.727 1.00 96.06 96 ALA A O 1
ATOM 756 N N . ALA A 1 97 ? 0.364 4.944 -7.841 1.00 96.88 97 ALA A N 1
ATOM 757 C CA . ALA A 1 97 ? 0.008 4.040 -6.752 1.00 96.88 97 ALA A CA 1
ATOM 758 C C . ALA A 1 97 ? -0.997 4.671 -5.775 1.00 96.88 97 ALA A C 1
ATOM 760 O O . ALA A 1 97 ? -1.989 4.049 -5.398 1.00 96.88 97 ALA A O 1
ATOM 761 N N . THR A 1 98 ? -0.756 5.931 -5.409 1.00 96.19 98 THR A N 1
ATOM 762 C CA . THR A 1 98 ? -1.621 6.726 -4.531 1.00 96.19 98 THR A CA 1
ATOM 763 C C . THR A 1 98 ? -3.023 6.863 -5.110 1.00 96.19 98 THR A C 1
ATOM 765 O O . THR A 1 98 ? -3.998 6.608 -4.410 1.00 96.19 98 THR A O 1
ATOM 768 N N . GLU A 1 99 ? -3.136 7.221 -6.389 1.00 97.19 99 GLU A N 1
ATOM 769 C CA . GLU A 1 99 ? -4.428 7.391 -7.054 1.00 97.19 99 GLU A CA 1
ATOM 770 C C . GLU A 1 99 ? -5.245 6.094 -7.048 1.00 97.19 99 GLU A C 1
ATOM 772 O O . GLU A 1 99 ? -6.406 6.112 -6.646 1.00 97.19 99 GLU A O 1
ATOM 777 N N . ALA A 1 100 ? -4.624 4.960 -7.382 1.00 98.12 100 ALA A N 1
ATOM 778 C CA . ALA A 1 100 ? -5.288 3.656 -7.376 1.00 98.12 100 ALA A CA 1
ATOM 779 C C . ALA A 1 100 ? -5.789 3.232 -5.981 1.00 98.12 100 ALA A C 1
ATOM 781 O O . ALA A 1 100 ? -6.846 2.617 -5.862 1.00 98.12 100 ALA A O 1
ATOM 782 N N . ILE A 1 101 ? -5.049 3.559 -4.914 1.00 97.94 101 ILE A N 1
ATOM 783 C CA . ILE A 1 101 ? -5.475 3.283 -3.532 1.00 97.94 101 ILE A CA 1
ATOM 784 C C . ILE A 1 101 ? -6.660 4.167 -3.150 1.00 97.94 101 ILE A C 1
ATOM 786 O O . ILE A 1 101 ? -7.646 3.673 -2.604 1.00 97.94 101 ILE A O 1
ATOM 790 N N . LEU A 1 102 ? -6.575 5.467 -3.442 1.00 94.69 102 LEU A N 1
ATOM 791 C CA . LEU A 1 102 ? -7.609 6.433 -3.078 1.00 94.69 102 LEU A CA 1
ATOM 792 C C . LEU A 1 102 ? -8.909 6.225 -3.864 1.00 94.69 102 LEU A C 1
ATOM 794 O O . LEU A 1 102 ? -9.981 6.438 -3.300 1.00 94.69 102 LEU A O 1
ATOM 798 N N . LEU A 1 103 ? -8.835 5.776 -5.124 1.00 96.81 103 LEU A N 1
ATOM 799 C CA . LEU A 1 103 ? -10.015 5.454 -5.937 1.00 96.81 103 LEU A CA 1
ATOM 800 C C . LEU A 1 103 ? -10.868 4.347 -5.298 1.00 96.81 103 LEU A C 1
ATOM 802 O O . LEU A 1 103 ? -12.090 4.351 -5.412 1.00 96.81 103 LEU A O 1
ATOM 806 N N . GLU A 1 104 ? -10.217 3.424 -4.594 1.00 97.50 104 GLU A N 1
ATOM 807 C CA . GLU A 1 104 ? -10.854 2.330 -3.858 1.00 97.50 104 GLU A CA 1
ATOM 808 C C . GLU A 1 104 ? -11.093 2.669 -2.377 1.00 97.50 104 GLU A C 1
ATOM 810 O O . GLU A 1 104 ? -11.433 1.793 -1.580 1.00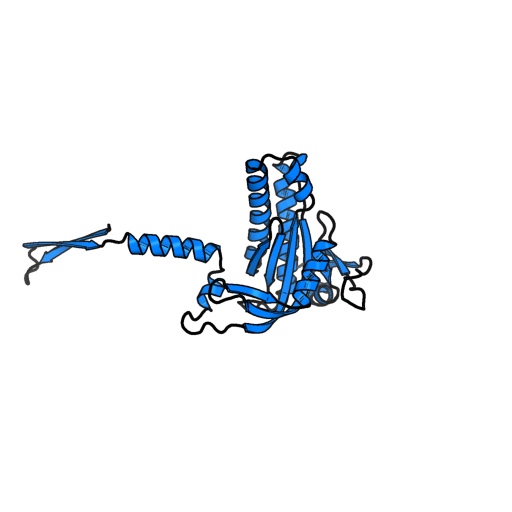 97.50 104 GLU A O 1
ATOM 815 N N . GLU A 1 105 ? -10.965 3.951 -2.016 1.00 93.44 105 GLU A N 1
ATOM 816 C CA . GLU A 1 105 ? -11.143 4.498 -0.665 1.00 93.44 105 GLU A CA 1
ATOM 817 C C . GLU A 1 105 ? -10.180 3.897 0.376 1.00 93.44 105 GLU A C 1
ATOM 819 O O . GLU A 1 105 ? -10.499 3.806 1.563 1.00 93.44 105 GLU A O 1
ATOM 824 N N . GLY A 1 106 ? -8.991 3.472 -0.052 1.00 93.81 106 GLY A N 1
ATOM 825 C CA . GLY A 1 106 ? -7.938 3.033 0.856 1.00 93.81 106 GLY A CA 1
ATOM 826 C C . GLY A 1 106 ? -7.307 4.199 1.617 1.00 93.81 106 GLY A C 1
ATOM 827 O O . GLY A 1 106 ? -7.201 5.320 1.116 1.00 93.81 106 GLY A O 1
ATOM 828 N N . THR A 1 107 ? -6.827 3.921 2.825 1.00 91.12 107 THR A N 1
ATOM 829 C CA . THR A 1 107 ? -6.065 4.878 3.629 1.00 91.12 107 THR A CA 1
ATOM 830 C C . THR A 1 107 ? -4.577 4.620 3.444 1.00 91.12 107 THR A C 1
ATOM 832 O O . THR A 1 107 ? -4.073 3.551 3.790 1.00 91.12 107 THR A O 1
ATOM 835 N N . ILE A 1 108 ? -3.861 5.607 2.907 1.00 93.50 108 ILE A N 1
ATOM 836 C CA . ILE A 1 108 ? -2.399 5.565 2.819 1.00 93.50 108 ILE A CA 1
ATOM 837 C C . ILE A 1 108 ? -1.833 5.852 4.205 1.00 93.50 108 ILE A C 1
ATOM 839 O O . ILE A 1 108 ? -2.110 6.899 4.787 1.00 93.50 108 ILE A O 1
ATOM 843 N N . ASP A 1 109 ? -1.046 4.910 4.717 1.00 91.88 109 ASP A N 1
ATOM 844 C CA . ASP A 1 109 ? -0.372 5.036 6.005 1.00 91.88 109 ASP A CA 1
ATOM 845 C C . ASP A 1 109 ? 0.896 5.880 5.835 1.00 91.88 109 ASP A C 1
ATOM 847 O O . ASP A 1 109 ? 1.029 6.966 6.400 1.00 91.88 109 ASP A O 1
ATOM 851 N N . LYS A 1 110 ? 1.826 5.406 4.996 1.00 91.19 110 LYS A N 1
ATOM 852 C CA . LYS A 1 110 ? 3.098 6.091 4.747 1.00 91.19 110 LYS A CA 1
ATOM 853 C C . LYS A 1 110 ? 3.796 5.638 3.473 1.00 91.19 110 LYS A C 1
ATOM 855 O O . LYS A 1 110 ? 3.560 4.546 2.953 1.00 91.19 110 LYS A O 1
ATOM 860 N N . PHE A 1 111 ? 4.740 6.475 3.054 1.00 92.25 111 PHE A N 1
ATOM 861 C CA . PHE A 1 111 ? 5.803 6.129 2.118 1.00 92.25 111 PHE A CA 1
ATOM 862 C C . PHE A 1 111 ? 7.074 5.749 2.887 1.00 92.25 111 PHE A C 1
ATOM 864 O O . PHE A 1 111 ? 7.413 6.385 3.889 1.00 92.25 111 PHE A O 1
ATOM 871 N N . MET A 1 112 ? 7.793 4.731 2.419 1.00 92.31 112 MET A N 1
ATOM 872 C CA . MET A 1 112 ? 9.068 4.275 2.984 1.00 92.31 112 MET A CA 1
ATOM 873 C C . MET A 1 112 ? 10.104 4.181 1.862 1.00 92.31 112 MET A C 1
ATOM 875 O O . MET A 1 112 ? 10.448 3.093 1.415 1.00 92.31 112 MET A O 1
ATOM 879 N N . GLY A 1 113 ? 10.569 5.338 1.385 1.00 89.88 113 GLY A N 1
ATOM 880 C CA . GLY A 1 113 ? 11.402 5.409 0.184 1.00 89.88 113 GLY A CA 1
ATOM 881 C C . GLY A 1 113 ? 10.564 5.172 -1.071 1.00 89.88 113 GLY A C 1
ATOM 882 O O . GLY A 1 113 ? 9.689 5.973 -1.385 1.00 89.88 113 GLY A O 1
ATOM 883 N N . ASP A 1 114 ? 10.840 4.074 -1.760 1.00 93.31 114 ASP A N 1
ATOM 884 C CA . ASP A 1 114 ? 10.147 3.549 -2.940 1.00 93.31 114 ASP A CA 1
ATOM 885 C C . ASP A 1 114 ? 8.942 2.657 -2.619 1.00 93.31 114 ASP A C 1
ATOM 887 O O . ASP A 1 114 ? 8.161 2.325 -3.512 1.00 93.31 114 ASP A O 1
ATOM 891 N N . ALA A 1 115 ? 8.746 2.326 -1.343 1.00 95.50 115 ALA A N 1
ATOM 892 C CA . ALA A 1 115 ? 7.602 1.556 -0.891 1.00 95.50 115 ALA A CA 1
ATOM 893 C C . ALA A 1 115 ? 6.437 2.434 -0.411 1.00 95.50 115 ALA A C 1
ATOM 895 O O . ALA A 1 115 ? 6.618 3.505 0.175 1.00 95.50 115 ALA A O 1
ATOM 896 N N . ILE A 1 116 ? 5.223 1.921 -0.578 1.00 97.44 116 ILE A N 1
ATOM 897 C CA . ILE A 1 116 ? 3.975 2.471 -0.051 1.00 97.44 116 ILE A CA 1
ATOM 898 C C . ILE A 1 116 ? 3.266 1.418 0.802 1.00 97.44 116 ILE A C 1
ATOM 900 O O . ILE A 1 116 ? 3.202 0.239 0.446 1.00 97.44 116 ILE A O 1
ATOM 904 N N . MET A 1 117 ? 2.732 1.863 1.936 1.00 97.38 117 MET A N 1
ATOM 905 C CA . MET A 1 117 ? 1.852 1.081 2.797 1.00 97.38 117 MET A CA 1
ATOM 906 C C . MET A 1 117 ? 0.477 1.739 2.834 1.00 97.38 117 MET A C 1
ATOM 908 O O . MET A 1 117 ? 0.359 2.939 3.092 1.00 97.38 117 MET A O 1
ATOM 912 N N . ALA A 1 118 ? -0.558 0.933 2.638 1.00 97.62 118 ALA A N 1
ATOM 913 C CA . ALA A 1 118 ? -1.942 1.343 2.799 1.00 97.62 118 ALA A CA 1
ATOM 914 C C . ALA A 1 118 ? -2.764 0.250 3.479 1.00 97.62 118 ALA A C 1
ATOM 916 O O . ALA A 1 118 ? -2.390 -0.926 3.498 1.00 97.62 118 ALA A O 1
ATOM 917 N N . PHE A 1 119 ? -3.906 0.644 4.025 1.00 96.81 119 PHE A N 1
ATOM 918 C CA . PHE A 1 119 ? -4.886 -0.276 4.576 1.00 96.81 119 PHE A CA 1
ATOM 919 C C . PHE A 1 119 ? -6.314 0.139 4.219 1.00 96.81 119 PHE A C 1
ATOM 921 O O . PHE A 1 119 ? -6.596 1.293 3.904 1.00 96.81 119 PHE A O 1
ATOM 928 N N . PHE A 1 120 ? -7.213 -0.835 4.281 1.00 96.81 120 PHE A N 1
ATOM 929 C CA . PHE A 1 120 ? -8.638 -0.720 3.987 1.00 96.81 120 PHE A CA 1
ATOM 930 C C . PHE A 1 120 ? -9.449 -1.165 5.210 1.00 96.81 120 PHE A C 1
ATOM 932 O O . PHE A 1 120 ? -8.913 -1.838 6.093 1.00 96.81 120 PHE A O 1
ATOM 939 N N . ASN A 1 121 ? -10.739 -0.820 5.244 1.00 94.00 121 ASN A N 1
ATOM 940 C CA . ASN A 1 121 ? -11.653 -0.976 6.389 1.00 94.00 121 ASN A CA 1
ATOM 941 C C . ASN A 1 121 ? -11.412 -0.018 7.563 1.00 94.00 121 ASN A C 1
ATOM 943 O O . ASN A 1 121 ? -11.964 -0.209 8.647 1.00 94.00 121 ASN A O 1
ATOM 947 N N . ALA A 1 122 ? -10.575 0.999 7.374 1.00 86.31 122 ALA A N 1
ATOM 948 C CA . ALA A 1 122 ? -10.372 2.035 8.367 1.00 86.31 122 ALA A CA 1
ATOM 949 C C . ALA A 1 122 ? -9.853 3.333 7.731 1.00 86.31 122 ALA A C 1
ATOM 951 O O . ALA A 1 122 ? -9.178 3.275 6.700 1.00 86.31 122 ALA A O 1
ATOM 952 N N . PRO A 1 123 ? -10.127 4.506 8.330 1.00 77.12 123 PRO A N 1
ATOM 953 C CA . PRO A 1 123 ? -10.937 4.731 9.540 1.00 77.12 123 PRO A CA 1
ATOM 954 C C . PRO A 1 123 ? -12.453 4.557 9.328 1.00 77.12 123 PRO A C 1
ATOM 956 O O . PRO A 1 123 ? -13.222 4.591 10.288 1.00 77.12 123 PRO A O 1
ATOM 959 N N . ILE A 1 124 ? -12.886 4.385 8.076 1.00 82.25 124 ILE A N 1
ATOM 960 C CA . ILE A 1 124 ? -14.281 4.137 7.704 1.00 82.25 124 ILE A CA 1
ATOM 961 C C . ILE A 1 124 ? -14.464 2.631 7.459 1.00 82.25 124 ILE A C 1
ATOM 963 O O . ILE A 1 124 ? -13.690 2.061 6.685 1.00 82.25 124 ILE A O 1
ATOM 967 N N . PRO A 1 125 ? -15.472 1.982 8.074 1.00 84.38 125 PRO A N 1
ATOM 968 C CA . PRO A 1 125 ? -15.788 0.586 7.796 1.00 84.38 125 PRO A CA 1
ATOM 969 C C . PRO A 1 125 ? -16.164 0.354 6.326 1.00 84.38 125 PRO A C 1
ATOM 971 O O . PRO A 1 125 ? -16.980 1.075 5.756 1.00 84.38 125 PRO A O 1
ATOM 974 N N . GLN A 1 126 ? -15.598 -0.691 5.734 1.00 92.06 126 GLN A N 1
ATOM 975 C CA . GLN A 1 126 ? -15.758 -1.113 4.345 1.00 92.06 126 GLN A CA 1
ATOM 976 C C . GLN A 1 126 ? -15.948 -2.637 4.320 1.00 92.06 126 GLN A C 1
ATOM 978 O O . GLN A 1 126 ? -14.962 -3.367 4.369 1.00 92.06 126 GLN A O 1
ATOM 983 N N . PRO A 1 127 ? -17.184 -3.159 4.237 1.00 93.81 127 PRO A N 1
ATOM 984 C CA . PRO A 1 127 ? -17.429 -4.606 4.247 1.00 93.81 127 PRO A CA 1
ATOM 985 C C . PRO A 1 127 ? -16.729 -5.380 3.116 1.00 93.81 127 PRO A C 1
ATOM 987 O O . PRO A 1 127 ? -16.462 -6.566 3.259 1.00 93.81 127 PRO A O 1
ATOM 990 N N . ASP A 1 128 ? -16.419 -4.711 2.003 1.00 96.44 128 ASP A N 1
ATOM 991 C CA . ASP A 1 128 ? -15.737 -5.253 0.824 1.00 96.44 128 ASP A CA 1
ATOM 992 C C . ASP A 1 128 ? -14.241 -4.875 0.763 1.00 96.44 128 ASP A C 1
ATOM 994 O O . ASP A 1 128 ? -13.634 -4.880 -0.311 1.00 96.44 128 ASP A O 1
ATOM 998 N N . HIS A 1 129 ? -13.628 -4.533 1.904 1.00 97.75 129 HIS A N 1
ATOM 999 C CA . HIS A 1 129 ? -12.257 -4.013 1.988 1.00 97.75 129 HIS A CA 1
ATOM 1000 C C . HIS A 1 129 ? -11.198 -4.886 1.289 1.00 97.75 129 HIS A C 1
ATOM 1002 O O . HIS A 1 129 ? -10.277 -4.357 0.663 1.00 97.75 129 HIS A O 1
ATOM 1008 N N . THR A 1 130 ? -11.333 -6.214 1.334 1.00 98.44 130 THR A N 1
ATOM 1009 C CA . THR A 1 130 ? -10.400 -7.135 0.665 1.00 98.44 130 THR A CA 1
ATOM 1010 C C . THR A 1 130 ? -10.497 -7.018 -0.857 1.00 98.44 130 THR A C 1
ATOM 1012 O O . THR A 1 130 ? -9.475 -6.959 -1.543 1.00 98.44 130 THR A O 1
ATOM 1015 N N . LEU A 1 131 ? -11.714 -6.880 -1.395 1.00 98.31 131 LEU A N 1
ATOM 1016 C CA . LEU A 1 131 ? -11.934 -6.664 -2.826 1.00 98.31 131 LEU A CA 1
ATOM 1017 C C . LEU A 1 131 ? -11.443 -5.279 -3.271 1.00 98.31 131 LEU A C 1
ATOM 1019 O O . LEU A 1 131 ? -10.873 -5.154 -4.353 1.00 98.31 131 LEU A O 1
ATOM 1023 N N . ARG A 1 132 ? -11.624 -4.243 -2.444 1.00 98.50 132 ARG A N 1
ATOM 1024 C CA . ARG A 1 132 ? -11.080 -2.892 -2.689 1.00 98.50 132 ARG A CA 1
ATOM 1025 C C . ARG A 1 132 ? -9.557 -2.906 -2.800 1.00 98.50 132 ARG A C 1
ATOM 1027 O O . ARG A 1 132 ? -9.013 -2.387 -3.769 1.00 98.50 132 ARG A O 1
ATOM 1034 N N . ALA A 1 133 ? -8.868 -3.588 -1.884 1.00 98.69 133 ALA A N 1
ATOM 1035 C CA . ALA A 1 133 ? -7.412 -3.728 -1.934 1.00 98.69 133 ALA A CA 1
ATOM 1036 C C . ALA A 1 133 ? -6.923 -4.440 -3.206 1.00 98.69 133 ALA A C 1
ATOM 1038 O O . ALA A 1 133 ? -5.947 -4.017 -3.827 1.00 98.69 133 ALA A O 1
ATOM 1039 N N . VAL A 1 134 ? -7.621 -5.500 -3.623 1.00 98.50 134 VAL A N 1
ATOM 1040 C CA . VAL A 1 134 ? -7.347 -6.216 -4.878 1.00 98.50 134 VAL A CA 1
ATOM 1041 C C . VAL A 1 134 ? -7.554 -5.317 -6.093 1.00 98.50 134 VAL A C 1
ATOM 1043 O O . VAL A 1 134 ? -6.687 -5.266 -6.967 1.00 98.50 134 VAL A O 1
ATOM 1046 N N . ARG A 1 135 ? -8.671 -4.584 -6.153 1.00 98.62 135 ARG A N 1
ATOM 1047 C CA . ARG A 1 135 ? -8.945 -3.634 -7.238 1.00 98.62 135 ARG A CA 1
ATOM 1048 C C . ARG A 1 135 ? -7.877 -2.551 -7.309 1.00 98.62 135 ARG A C 1
ATOM 1050 O O . ARG A 1 135 ? -7.359 -2.304 -8.396 1.00 98.62 135 ARG A O 1
ATOM 1057 N N . ALA A 1 136 ? -7.481 -1.996 -6.166 1.00 98.75 136 ALA A N 1
ATOM 1058 C CA . ALA A 1 136 ? -6.407 -1.019 -6.082 1.00 98.75 136 ALA A CA 1
ATOM 1059 C C . ALA A 1 136 ? -5.101 -1.602 -6.639 1.00 98.75 136 ALA A C 1
ATOM 1061 O O . ALA A 1 136 ? -4.487 -1.000 -7.511 1.00 98.75 136 ALA A O 1
ATOM 1062 N N . ALA A 1 137 ? -4.696 -2.807 -6.225 1.00 98.69 137 ALA A N 1
ATOM 1063 C CA . ALA A 1 137 ? -3.474 -3.449 -6.718 1.00 98.69 137 ALA A CA 1
ATOM 1064 C C . ALA A 1 137 ? -3.478 -3.688 -8.237 1.00 98.69 137 ALA A C 1
ATOM 1066 O O . ALA A 1 137 ? -2.480 -3.436 -8.916 1.00 98.69 137 ALA A O 1
ATOM 1067 N N . LEU A 1 138 ? -4.606 -4.139 -8.791 1.00 98.50 138 LEU A N 1
ATOM 1068 C CA . LEU A 1 138 ? -4.759 -4.334 -10.234 1.00 98.50 138 LEU A CA 1
ATOM 1069 C C . LEU A 1 138 ? -4.711 -3.005 -11.000 1.00 98.50 138 LEU A C 1
ATOM 1071 O O . LEU A 1 138 ? -4.096 -2.932 -12.068 1.00 98.50 138 LEU A O 1
ATOM 1075 N N . GLN A 1 139 ? -5.318 -1.953 -10.447 1.00 98.31 139 GLN A N 1
ATOM 1076 C CA . GLN A 1 139 ? -5.259 -0.602 -11.003 1.00 98.31 139 GLN A CA 1
ATOM 1077 C C . GLN A 1 139 ? -3.838 -0.034 -10.951 1.00 98.31 139 GLN A C 1
ATOM 1079 O O . GLN A 1 139 ? -3.379 0.487 -11.961 1.00 98.31 139 GLN A O 1
ATOM 1084 N N . MET A 1 140 ? -3.102 -0.219 -9.847 1.00 97.94 140 MET A N 1
ATOM 1085 C CA . MET A 1 140 ? -1.690 0.177 -9.732 1.00 97.94 140 MET A CA 1
ATOM 1086 C C . MET A 1 140 ? -0.846 -0.448 -10.839 1.00 97.94 140 MET A C 1
ATOM 1088 O O . MET A 1 140 ? -0.132 0.255 -11.554 1.00 97.94 140 MET A O 1
ATOM 1092 N N . ARG A 1 141 ? -0.958 -1.771 -11.015 1.00 97.31 141 ARG A N 1
ATOM 1093 C CA . ARG A 1 141 ? -0.228 -2.498 -12.059 1.00 97.31 141 ARG A CA 1
ATOM 1094 C C . ARG A 1 141 ? -0.577 -1.973 -13.452 1.00 97.31 141 ARG A C 1
ATOM 1096 O O . ARG A 1 141 ? 0.316 -1.709 -14.250 1.00 97.31 141 ARG A O 1
ATOM 1103 N N . SER A 1 142 ? -1.866 -1.773 -13.723 1.00 96.69 142 SER A N 1
ATOM 1104 C CA . SER A 1 142 ? -2.346 -1.281 -15.020 1.00 96.69 142 SER A CA 1
ATOM 1105 C C . SER A 1 142 ? -1.875 0.148 -15.311 1.00 96.69 142 SER A C 1
ATOM 1107 O O . SER A 1 142 ? -1.411 0.426 -16.415 1.00 96.69 142 SER A O 1
ATOM 1109 N N . ALA A 1 143 ? -1.942 1.042 -14.322 1.00 96.12 143 ALA A N 1
ATOM 1110 C CA . ALA A 1 143 ? -1.494 2.426 -14.443 1.00 96.12 143 ALA A CA 1
ATOM 1111 C C . ALA A 1 143 ? 0.016 2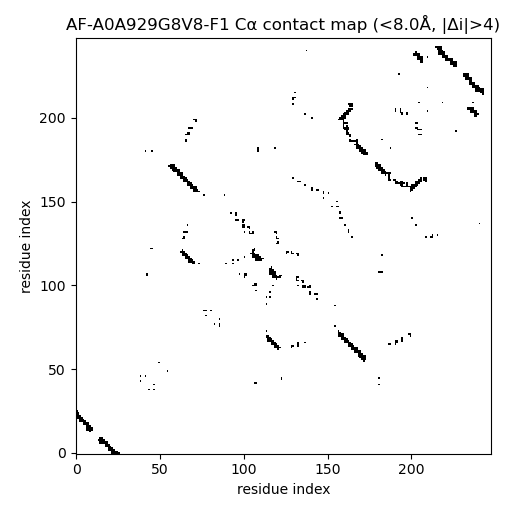.512 -14.704 1.00 96.12 143 ALA A C 1
ATOM 1113 O O . ALA A 1 143 ? 0.455 3.289 -15.550 1.00 96.12 143 ALA A O 1
ATOM 1114 N N . ILE A 1 144 ? 0.810 1.670 -14.039 1.00 94.69 144 ILE A N 1
ATOM 1115 C CA . ILE A 1 144 ? 2.255 1.600 -14.270 1.00 94.69 144 ILE A CA 1
ATOM 1116 C C . ILE A 1 144 ? 2.568 1.078 -15.666 1.00 94.69 144 ILE A C 1
ATOM 1118 O O . ILE A 1 144 ? 3.377 1.677 -16.368 1.00 94.69 144 ILE A O 1
ATOM 1122 N N . TYR A 1 145 ? 1.896 0.022 -16.123 1.00 94.19 145 TYR A N 1
ATOM 1123 C CA . TYR A 1 145 ? 2.071 -0.459 -17.495 1.00 94.19 145 TYR A CA 1
ATOM 1124 C C . TYR A 1 145 ? 1.698 0.589 -18.540 1.00 94.19 145 TYR A C 1
ATOM 1126 O O . TYR A 1 145 ? 2.423 0.747 -19.521 1.00 94.19 145 TYR A O 1
ATOM 1134 N N . ALA A 1 146 ? 0.641 1.367 -18.307 1.00 93.75 146 ALA A N 1
ATOM 1135 C CA . ALA A 1 146 ? 0.306 2.490 -19.174 1.00 93.75 146 ALA A CA 1
ATOM 1136 C C . ALA A 1 146 ? 1.410 3.564 -19.171 1.00 93.75 146 ALA A C 1
ATOM 1138 O O . ALA A 1 146 ? 1.820 4.029 -20.233 1.00 93.75 146 ALA A O 1
ATOM 1139 N N . MET A 1 147 ? 1.953 3.915 -17.999 1.00 90.88 147 MET A N 1
ATOM 1140 C CA . MET A 1 147 ? 2.976 4.961 -17.878 1.00 90.88 147 MET A CA 1
ATOM 1141 C C . MET A 1 147 ? 4.309 4.597 -18.543 1.00 90.88 147 MET A C 1
ATOM 1143 O O . MET A 1 147 ? 5.067 5.486 -18.934 1.00 90.88 147 MET A O 1
ATOM 1147 N N . GLN A 1 148 ? 4.623 3.301 -18.633 1.00 88.00 148 GLN A N 1
ATOM 1148 C CA . GLN A 1 148 ? 5.879 2.823 -19.207 1.00 88.00 148 GLN A CA 1
ATOM 1149 C C . GLN A 1 148 ? 6.007 3.176 -20.696 1.00 88.00 148 GLN A C 1
ATOM 1151 O O . GLN A 1 148 ? 7.130 3.335 -21.178 1.00 88.00 148 GLN A O 1
ATOM 1156 N N . GLY A 1 149 ? 4.888 3.347 -21.413 1.00 87.12 149 GLY A N 1
ATOM 1157 C CA . GLY A 1 149 ? 4.883 3.784 -22.814 1.00 87.12 149 GLY A CA 1
ATOM 1158 C C . GLY A 1 149 ? 5.556 5.144 -23.027 1.00 87.12 149 GLY A C 1
ATOM 1159 O O . GLY A 1 149 ? 6.240 5.336 -24.030 1.00 87.12 149 GLY A O 1
ATOM 1160 N N . ASP A 1 150 ? 5.457 6.031 -22.036 1.00 88.44 150 ASP A N 1
ATOM 1161 C CA . ASP A 1 150 ? 6.005 7.392 -22.072 1.00 88.44 150 ASP A CA 1
ATOM 1162 C C . ASP A 1 150 ? 7.407 7.496 -21.448 1.00 88.44 150 ASP A C 1
ATOM 1164 O O . ASP A 1 150 ? 7.948 8.594 -21.291 1.00 88.44 150 ASP A O 1
ATOM 1168 N N . LEU A 1 151 ? 7.989 6.370 -21.023 1.00 88.62 151 LEU A N 1
ATOM 1169 C CA . LEU A 1 151 ? 9.284 6.318 -20.351 1.00 88.62 151 LEU A CA 1
ATOM 1170 C C . LEU A 1 151 ? 10.354 5.650 -21.230 1.00 88.62 151 LEU A C 1
ATOM 1172 O O . LEU A 1 151 ? 10.068 4.637 -21.888 1.00 88.62 151 LEU A O 1
ATOM 1176 N N . PRO A 1 152 ? 11.604 6.155 -21.197 1.00 90.50 152 PRO A N 1
ATOM 1177 C CA . PRO A 1 152 ? 12.764 5.432 -21.706 1.00 90.50 152 PRO A CA 1
ATOM 1178 C C . PRO A 1 152 ? 12.862 4.037 -21.070 1.00 90.50 152 PRO A C 1
ATOM 1180 O O . PRO A 1 152 ? 12.550 3.910 -19.882 1.00 90.50 152 PRO A O 1
ATOM 1183 N N . PRO A 1 153 ? 13.286 2.995 -21.810 1.00 90.44 153 PRO A N 1
ATOM 1184 C CA . PRO A 1 153 ? 13.368 1.623 -21.303 1.00 90.44 153 PRO A CA 1
ATOM 1185 C C . PRO A 1 153 ? 14.095 1.477 -19.960 1.00 90.44 153 PRO A C 1
ATOM 1187 O O . PRO A 1 153 ? 13.654 0.722 -19.103 1.00 90.44 153 PRO A O 1
ATOM 1190 N N . GLU A 1 154 ? 15.165 2.235 -19.752 1.00 88.94 154 GLU A N 1
ATOM 1191 C CA . GLU A 1 154 ? 15.985 2.249 -18.541 1.00 88.94 154 GLU A CA 1
ATOM 1192 C C . GLU A 1 154 ? 15.287 2.847 -17.306 1.00 88.94 154 GLU A C 1
ATOM 1194 O O . GLU A 1 154 ? 15.732 2.612 -16.185 1.00 88.94 154 GLU A O 1
ATOM 1199 N N . LEU A 1 155 ? 14.190 3.589 -17.497 1.00 90.56 155 LEU A N 1
ATOM 1200 C CA . LEU A 1 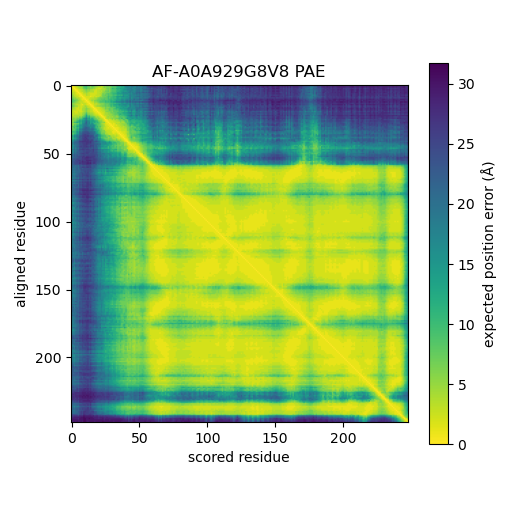155 ? 13.362 4.165 -16.428 1.00 90.56 155 LEU A CA 1
ATOM 1201 C C . LEU A 1 155 ? 12.046 3.394 -16.219 1.00 90.56 155 LEU A C 1
ATOM 1203 O O . LEU A 1 155 ? 11.207 3.797 -15.407 1.00 90.56 155 LEU A O 1
ATOM 1207 N N . ARG A 1 156 ? 11.833 2.301 -16.963 1.00 93.50 156 ARG A N 1
ATOM 1208 C CA . ARG A 1 156 ? 10.670 1.425 -16.794 1.00 93.50 156 ARG A CA 1
ATOM 1209 C C . ARG A 1 156 ? 10.932 0.478 -15.632 1.00 93.50 156 ARG A C 1
ATOM 1211 O O . ARG A 1 156 ? 11.815 -0.370 -15.689 1.00 93.50 156 ARG A O 1
ATOM 1218 N N . LEU A 1 157 ? 10.143 0.643 -14.585 1.00 94.31 157 LEU A N 1
ATOM 1219 C CA . LEU A 1 157 ? 10.156 -0.151 -13.369 1.00 94.31 157 LEU A CA 1
ATOM 1220 C C . LEU A 1 157 ? 8.770 -0.776 -13.196 1.00 94.31 157 LEU A C 1
ATOM 1222 O O . LEU A 1 157 ? 7.794 -0.370 -13.832 1.00 94.31 157 LEU A O 1
ATOM 1226 N N . GLU A 1 158 ? 8.674 -1.760 -12.317 1.00 95.75 158 GLU A N 1
ATOM 1227 C CA . GLU A 1 158 ? 7.413 -2.412 -11.967 1.00 95.75 158 GLU A CA 1
ATOM 1228 C C . GLU A 1 158 ? 7.270 -2.470 -10.449 1.00 95.75 158 GLU A C 1
ATOM 1230 O O . GLU A 1 158 ? 8.256 -2.344 -9.724 1.00 95.75 158 GLU A O 1
ATOM 1235 N N . LEU A 1 159 ? 6.054 -2.693 -9.953 1.00 97.06 159 LEU A N 1
ATOM 1236 C CA . LEU A 1 159 ? 5.829 -2.927 -8.527 1.00 97.06 159 LEU A CA 1
ATOM 1237 C C . LEU A 1 159 ? 5.836 -4.418 -8.211 1.00 97.06 159 LEU A C 1
ATOM 1239 O O . LEU A 1 159 ? 5.302 -5.217 -8.976 1.00 97.06 159 LEU A O 1
ATOM 1243 N N . GLY A 1 160 ? 6.375 -4.770 -7.049 1.00 98.25 160 GLY A N 1
ATOM 1244 C CA . GLY A 1 160 ? 5.960 -5.968 -6.326 1.00 98.25 160 GLY A CA 1
ATOM 1245 C C . GLY A 1 160 ? 4.899 -5.572 -5.303 1.00 98.25 160 GLY A C 1
ATOM 1246 O O . GLY A 1 160 ? 5.113 -4.613 -4.560 1.00 98.25 160 GLY A O 1
ATOM 1247 N N . ILE A 1 161 ? 3.767 -6.278 -5.266 1.00 98.81 161 ILE A N 1
ATOM 1248 C CA . ILE A 1 161 ? 2.635 -5.956 -4.382 1.00 98.81 161 ILE A CA 1
ATOM 1249 C C . ILE A 1 161 ? 2.293 -7.158 -3.497 1.00 98.81 161 ILE A C 1
ATOM 1251 O O . ILE A 1 161 ? 2.278 -8.295 -3.961 1.00 98.81 161 ILE A O 1
ATOM 1255 N N . GLY A 1 162 ? 1.997 -6.905 -2.222 1.00 98.44 162 GLY 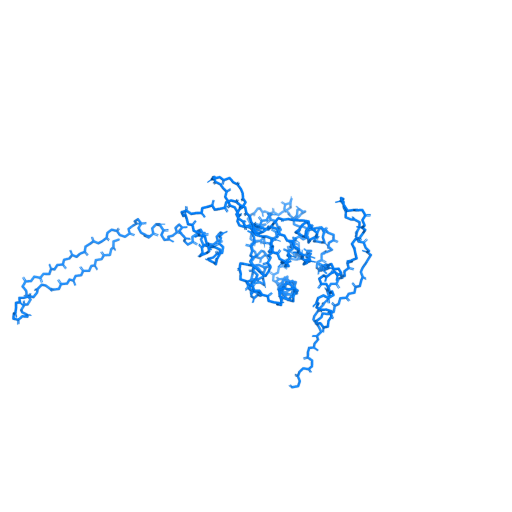A N 1
ATOM 1256 C CA . GLY A 1 162 ? 1.579 -7.902 -1.238 1.00 98.44 162 GLY A CA 1
ATOM 1257 C C . GLY A 1 162 ? 0.305 -7.489 -0.510 1.00 98.44 162 GLY A C 1
ATOM 1258 O O . GLY A 1 162 ? 0.215 -6.361 -0.025 1.00 98.44 162 GLY A O 1
ATOM 1259 N N . ILE A 1 163 ? -0.661 -8.406 -0.411 1.00 98.69 163 ILE A N 1
ATOM 1260 C CA . ILE A 1 163 ? -1.981 -8.166 0.188 1.00 98.69 163 ILE A CA 1
ATOM 1261 C C . ILE A 1 163 ? -2.298 -9.233 1.238 1.00 98.69 163 ILE A C 1
ATOM 1263 O O . ILE A 1 163 ? -2.223 -10.438 0.973 1.00 98.69 163 ILE A O 1
ATOM 1267 N N . HIS A 1 164 ? -2.699 -8.796 2.431 1.00 98.19 164 HIS A N 1
ATOM 1268 C CA . HIS A 1 164 ? -3.207 -9.683 3.477 1.00 98.19 164 HIS A CA 1
ATOM 1269 C C . HIS A 1 164 ? -4.286 -9.000 4.330 1.00 98.19 164 HIS A C 1
ATOM 1271 O O . HIS A 1 164 ? -4.175 -7.819 4.651 1.00 98.19 164 HIS A O 1
ATOM 1277 N N . SER A 1 165 ? -5.303 -9.769 4.711 1.00 98.19 165 SER A N 1
ATOM 1278 C CA . SER A 1 165 ? -6.416 -9.391 5.582 1.00 98.19 165 SER A CA 1
ATOM 1279 C C . SER A 1 165 ? -6.273 -10.107 6.914 1.00 98.19 165 SER A C 1
ATOM 1281 O O . SER A 1 165 ? -6.018 -11.310 6.948 1.00 98.19 165 SER A O 1
ATOM 1283 N N . GLY A 1 166 ? -6.442 -9.376 8.008 1.00 96.81 166 GLY A N 1
ATOM 1284 C CA . GLY A 1 166 ? -6.322 -9.932 9.349 1.00 96.81 166 GLY A CA 1
ATOM 1285 C C . GLY A 1 166 ? -6.425 -8.867 10.434 1.00 96.81 166 GLY A C 1
ATOM 1286 O O . GLY A 1 166 ? -6.435 -7.669 10.150 1.00 96.81 166 GLY A O 1
ATOM 1287 N N . GLU A 1 167 ? -6.461 -9.300 11.694 1.00 96.69 167 GLU A N 1
ATOM 1288 C CA . GLU A 1 167 ? -6.491 -8.379 12.833 1.00 96.69 167 GLU A CA 1
ATOM 1289 C C . GLU A 1 167 ? -5.174 -7.600 12.974 1.00 96.69 167 GLU A C 1
ATOM 1291 O O . GLU A 1 167 ? -4.073 -8.164 12.960 1.00 96.69 167 GLU A O 1
ATOM 1296 N N . ALA A 1 168 ? -5.299 -6.292 13.180 1.00 95.62 168 ALA A N 1
ATOM 1297 C CA . ALA A 1 168 ? -4.214 -5.395 13.550 1.00 95.62 168 ALA A CA 1
ATOM 1298 C C . ALA A 1 168 ? -4.686 -4.410 14.627 1.00 95.62 168 ALA A C 1
ATOM 1300 O O . ALA A 1 168 ? -5.882 -4.200 14.829 1.00 95.62 168 ALA A O 1
ATOM 1301 N N . VAL A 1 169 ? -3.743 -3.803 15.338 1.00 92.69 169 VAL A N 1
ATOM 1302 C CA . VAL A 1 169 ? -4.013 -2.661 16.214 1.00 92.69 169 VAL A CA 1
ATOM 1303 C C . VAL A 1 169 ? -3.857 -1.400 15.381 1.00 92.69 169 VAL A C 1
ATOM 1305 O O . VAL A 1 169 ? -2.780 -1.160 14.838 1.00 92.69 169 VAL A O 1
ATOM 1308 N N . LEU A 1 170 ? -4.924 -0.615 15.277 1.00 88.44 170 LEU A N 1
ATOM 1309 C CA . LEU A 1 170 ? -4.956 0.617 14.501 1.00 88.44 170 LEU A CA 1
ATOM 1310 C C . LEU A 1 170 ? -5.135 1.821 15.422 1.00 88.44 170 LEU A C 1
ATOM 1312 O O . LEU A 1 170 ? -6.082 1.857 16.208 1.00 88.44 170 LEU A O 1
ATOM 1316 N N . GLY A 1 171 ? -4.258 2.811 15.313 1.00 83.50 171 GLY A N 1
ATOM 1317 C CA . GLY A 1 171 ? -4.375 4.037 16.091 1.00 83.50 171 GLY A CA 1
ATOM 1318 C C . GLY A 1 171 ? -3.140 4.918 16.005 1.00 83.50 171 GLY A C 1
ATOM 1319 O O . GLY A 1 171 ? -2.301 4.748 15.118 1.00 83.50 171 GLY A O 1
ATOM 1320 N N . LEU A 1 172 ? -3.047 5.881 16.920 1.00 81.00 172 LEU A N 1
ATOM 1321 C CA . LEU A 1 172 ? -1.907 6.784 17.001 1.00 81.00 172 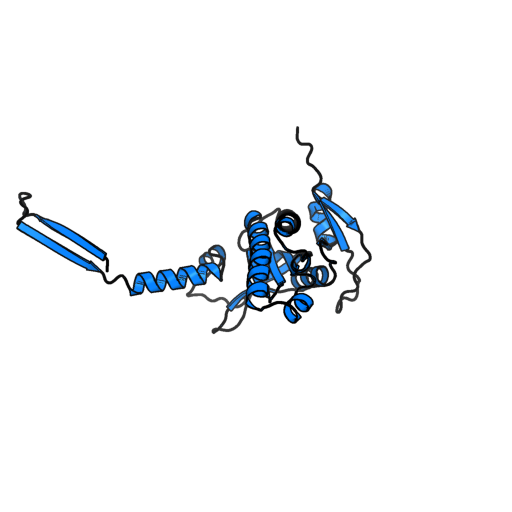LEU A CA 1
ATOM 1322 C C . LEU A 1 172 ? -0.740 6.108 17.715 1.00 81.00 172 LEU A C 1
ATOM 1324 O O . LEU A 1 172 ? -0.799 5.810 18.909 1.00 81.00 172 LEU A O 1
ATOM 1328 N N . VAL A 1 173 ? 0.354 5.924 16.983 1.00 82.19 173 VAL A N 1
ATOM 1329 C CA . VAL A 1 173 ? 1.590 5.338 17.496 1.00 82.19 173 VAL A CA 1
ATOM 1330 C C . VAL A 1 173 ? 2.722 6.348 17.393 1.00 82.19 173 VAL A C 1
ATOM 1332 O O . VAL A 1 173 ? 2.900 7.015 16.374 1.00 82.19 173 VAL A O 1
ATOM 1335 N N . GLY A 1 174 ? 3.521 6.449 18.454 1.00 76.44 174 GLY A N 1
ATOM 1336 C CA . GLY A 1 174 ? 4.724 7.268 18.467 1.00 76.44 174 GLY A CA 1
ATOM 1337 C C . GLY A 1 174 ? 4.978 7.914 19.821 1.00 76.44 174 GLY A C 1
ATOM 1338 O O . GLY A 1 174 ? 4.742 7.326 20.872 1.00 76.44 174 GLY A O 1
ATOM 1339 N N . THR A 1 175 ? 5.501 9.133 19.783 1.00 73.75 175 THR A N 1
ATOM 1340 C CA . THR A 1 175 ? 5.809 9.945 20.966 1.00 73.75 175 THR A CA 1
ATOM 1341 C C . THR A 1 175 ? 5.016 11.244 20.913 1.00 73.75 175 THR A C 1
ATOM 1343 O O . THR A 1 175 ? 4.544 11.636 19.852 1.00 73.75 175 THR A O 1
ATOM 1346 N N . GLN A 1 176 ? 4.979 12.000 22.012 1.00 65.38 176 GLN A N 1
ATOM 1347 C CA . GLN A 1 176 ? 4.362 13.336 22.032 1.00 65.38 176 GLN A CA 1
ATOM 1348 C C . GLN A 1 176 ? 4.890 14.292 20.945 1.00 65.38 176 GLN A C 1
ATOM 1350 O O . GLN A 1 176 ? 4.202 15.232 20.568 1.00 65.38 176 GLN A O 1
ATOM 1355 N N . LYS A 1 177 ? 6.112 14.076 20.438 1.00 67.50 177 LYS A N 1
ATOM 1356 C CA . LYS A 1 177 ? 6.722 14.921 19.397 1.00 67.50 177 LYS A CA 1
ATOM 1357 C C . LYS A 1 177 ? 6.438 14.445 17.972 1.00 67.50 177 LYS A C 1
ATOM 1359 O O . LYS A 1 177 ? 6.648 15.209 17.036 1.00 67.50 177 LYS A O 1
ATOM 1364 N N . ARG A 1 178 ? 6.043 13.182 17.793 1.00 69.75 178 ARG A N 1
ATOM 1365 C CA . ARG A 1 178 ? 5.812 12.572 16.480 1.00 69.75 178 ARG A CA 1
ATOM 1366 C C . ARG A 1 178 ? 4.841 11.412 16.623 1.00 69.75 178 ARG A C 1
ATOM 1368 O O . ARG A 1 178 ? 5.188 10.407 17.242 1.00 69.75 178 ARG A O 1
ATOM 1375 N N . LEU A 1 179 ? 3.675 11.566 16.014 1.00 74.25 179 LEU A N 1
ATOM 1376 C CA . LEU A 1 179 ? 2.603 10.583 16.002 1.00 74.25 179 LEU A CA 1
ATOM 1377 C C . LEU A 1 179 ? 2.285 10.208 14.563 1.00 74.25 179 LEU A C 1
ATOM 1379 O O . LEU A 1 179 ? 2.280 11.066 13.683 1.00 74.25 179 LEU A O 1
ATOM 1383 N N . GLU A 1 180 ? 2.016 8.930 14.350 1.00 79.75 180 GLU A N 1
ATOM 1384 C CA . GLU A 1 180 ? 1.566 8.387 13.077 1.00 79.75 180 GLU A CA 1
ATOM 1385 C C . GLU A 1 180 ? 0.299 7.580 13.339 1.00 79.75 180 GLU A C 1
ATOM 1387 O O . GLU A 1 180 ? 0.269 6.743 14.243 1.00 79.75 180 GLU A O 1
ATOM 1392 N N . TYR A 1 181 ? -0.754 7.843 12.569 1.00 83.06 181 TYR A N 1
ATOM 1393 C CA . TYR A 1 181 ? -1.919 6.971 12.555 1.00 83.06 181 TYR A CA 1
ATOM 1394 C C . TYR A 1 181 ? -1.602 5.773 11.669 1.00 83.06 181 TYR A C 1
ATOM 1396 O O . TYR A 1 181 ? -1.465 5.928 10.460 1.00 83.06 181 TYR A O 1
ATOM 1404 N N . THR A 1 182 ? -1.421 4.604 12.274 1.00 89.94 182 THR A N 1
ATOM 1405 C CA . THR A 1 182 ? -0.817 3.454 11.596 1.00 89.94 182 THR A CA 1
ATOM 1406 C C . THR A 1 182 ? -1.391 2.142 12.115 1.00 89.94 182 THR A C 1
ATOM 1408 O O . THR A 1 182 ? -1.968 2.080 13.207 1.00 89.94 182 THR A O 1
ATOM 1411 N N . ALA A 1 183 ? -1.233 1.083 11.324 1.00 92.06 183 ALA A N 1
ATOM 1412 C CA . ALA A 1 183 ? -1.605 -0.271 11.704 1.00 92.06 183 ALA A CA 1
ATOM 1413 C C . ALA A 1 183 ? -0.373 -1.067 12.154 1.00 92.06 183 ALA A C 1
ATOM 1415 O O . ALA A 1 183 ? 0.649 -1.105 11.468 1.00 92.06 183 ALA A O 1
ATOM 1416 N N . ILE A 1 184 ? -0.480 -1.769 13.284 1.00 92.44 184 ILE A N 1
ATOM 1417 C CA . ILE A 1 184 ? 0.581 -2.631 13.815 1.00 92.44 184 ILE A CA 1
ATOM 1418 C C . ILE A 1 184 ? 0.026 -4.020 14.106 1.00 92.44 184 ILE A C 1
ATOM 1420 O O . ILE A 1 184 ? -0.986 -4.185 14.783 1.00 92.44 184 ILE A O 1
ATOM 1424 N N . GLY A 1 185 ? 0.722 -5.050 13.630 1.00 92.56 185 GLY A N 1
ATOM 1425 C CA . GLY A 1 185 ? 0.379 -6.433 13.931 1.00 92.56 185 GLY A CA 1
ATOM 1426 C C . GLY A 1 185 ? 1.096 -7.433 13.035 1.00 92.56 185 GLY A C 1
ATOM 1427 O O . GLY A 1 185 ? 1.759 -7.075 12.061 1.00 92.56 185 GLY A O 1
ATOM 1428 N N . ASP A 1 186 ? 0.946 -8.717 13.354 1.00 91.81 186 ASP A N 1
ATOM 1429 C CA . ASP A 1 186 ? 1.452 -9.799 12.502 1.00 91.81 186 ASP A CA 1
ATOM 1430 C C . ASP A 1 186 ? 0.756 -9.828 11.127 1.00 91.81 186 ASP A C 1
ATOM 1432 O O . ASP A 1 186 ? 1.400 -10.169 10.134 1.00 91.81 186 ASP A O 1
ATOM 1436 N N . SER A 1 187 ? -0.506 -9.384 11.047 1.00 93.62 187 SER A N 1
ATOM 1437 C CA . SER A 1 187 ? -1.232 -9.196 9.782 1.00 93.62 187 SER A CA 1
ATOM 1438 C C . SER A 1 187 ? -0.494 -8.219 8.849 1.00 93.62 187 SER A C 1
ATOM 1440 O O . SER A 1 187 ? -0.113 -8.574 7.731 1.00 93.62 187 SER A O 1
ATOM 1442 N N . VAL A 1 188 ? -0.147 -7.029 9.353 1.00 95.88 188 VAL A N 1
ATOM 1443 C CA . VAL A 1 188 ? 0.608 -6.003 8.608 1.00 95.88 188 VAL A CA 1
ATOM 1444 C C . VAL A 1 188 ? 1.962 -6.539 8.141 1.00 95.88 188 VAL A C 1
ATOM 1446 O O . VAL A 1 188 ? 2.331 -6.405 6.974 1.00 95.88 188 VAL A O 1
ATOM 1449 N N . ASN A 1 189 ? 2.691 -7.219 9.031 1.00 94.44 189 ASN A N 1
ATOM 1450 C CA . ASN A 1 189 ? 3.966 -7.837 8.674 1.00 94.44 189 ASN A CA 1
ATOM 1451 C C . ASN A 1 189 ? 3.794 -8.916 7.596 1.00 94.44 189 ASN A C 1
ATOM 1453 O O . ASN A 1 189 ? 4.632 -9.030 6.707 1.00 94.44 189 ASN A O 1
ATOM 1457 N N . THR A 1 190 ? 2.721 -9.706 7.646 1.00 94.81 190 THR A N 1
ATOM 1458 C CA . THR A 1 190 ? 2.434 -10.727 6.632 1.00 94.81 190 THR A CA 1
ATOM 1459 C C . THR A 1 190 ? 2.261 -10.095 5.250 1.00 94.81 190 THR A C 1
ATOM 1461 O O . THR A 1 190 ? 2.941 -10.537 4.327 1.00 94.81 190 THR A O 1
ATOM 1464 N N . ALA A 1 191 ? 1.476 -9.018 5.114 1.00 97.00 191 ALA A N 1
ATOM 1465 C CA . ALA A 1 191 ? 1.352 -8.276 3.851 1.00 97.00 191 ALA A CA 1
ATOM 1466 C C . ALA A 1 191 ? 2.713 -7.775 3.337 1.00 97.00 191 ALA A C 1
ATOM 1468 O O . ALA A 1 191 ? 3.048 -7.981 2.170 1.00 97.00 191 ALA A O 1
ATOM 1469 N N . LYS A 1 192 ? 3.537 -7.201 4.225 1.00 96.31 192 LYS A N 1
ATOM 1470 C CA . LYS A 1 192 ? 4.894 -6.750 3.885 1.00 96.31 192 LYS A CA 1
ATOM 1471 C C . LYS A 1 192 ? 5.759 -7.887 3.336 1.00 96.31 192 LYS A C 1
ATOM 1473 O O . LYS A 1 192 ? 6.392 -7.737 2.302 1.00 96.31 192 LYS A O 1
ATOM 1478 N N . ARG A 1 193 ? 5.769 -9.048 3.994 1.00 94.50 193 ARG A N 1
ATOM 1479 C CA . ARG A 1 193 ? 6.562 -10.207 3.544 1.00 94.50 193 ARG A CA 1
ATOM 1480 C C . ARG A 1 193 ? 6.080 -10.753 2.202 1.00 94.50 193 ARG A C 1
ATOM 1482 O O . ARG A 1 193 ? 6.908 -11.191 1.409 1.00 94.50 193 ARG A O 1
ATOM 1489 N N . LEU A 1 194 ? 4.771 -10.735 1.938 1.00 96.50 194 LEU A N 1
ATOM 1490 C CA . LEU A 1 194 ? 4.251 -11.069 0.610 1.00 96.50 194 LEU A CA 1
ATOM 1491 C C . LEU A 1 194 ? 4.801 -10.097 -0.433 1.00 96.50 194 LEU A C 1
ATOM 1493 O O . LEU A 1 194 ? 5.339 -10.542 -1.439 1.00 96.50 194 LEU A O 1
ATOM 1497 N N . GLN A 1 195 ? 4.754 -8.793 -0.151 1.00 97.69 195 GLN A N 1
ATOM 1498 C CA . GLN A 1 195 ? 5.328 -7.788 -1.037 1.00 97.69 195 GLN A CA 1
ATOM 1499 C C . GLN A 1 195 ? 6.819 -8.042 -1.251 1.00 97.69 195 GLN A C 1
ATOM 1501 O O . GLN A 1 195 ? 7.233 -8.106 -2.396 1.00 97.69 195 GLN A O 1
ATOM 1506 N N . GLU A 1 196 ? 7.621 -8.254 -0.206 1.00 95.31 196 GLU A N 1
ATOM 1507 C CA . GLU A 1 196 ? 9.071 -8.497 -0.312 1.00 95.31 196 GLU A CA 1
ATOM 1508 C C . GLU A 1 196 ? 9.416 -9.697 -1.217 1.00 95.31 196 GLU A C 1
ATOM 1510 O O . GLU A 1 196 ? 10.463 -9.689 -1.860 1.00 95.31 196 GLU A O 1
ATOM 1515 N N . ASN A 1 197 ? 8.533 -10.697 -1.312 1.00 95.44 197 ASN A N 1
ATOM 1516 C CA . ASN A 1 197 ? 8.718 -11.889 -2.149 1.00 95.44 197 ASN A CA 1
ATOM 1517 C C . ASN A 1 197 ? 8.063 -11.790 -3.539 1.00 95.44 197 ASN A C 1
ATOM 1519 O O . ASN A 1 197 ? 8.244 -12.693 -4.353 1.00 95.44 197 ASN A O 1
ATOM 1523 N N . ALA A 1 198 ? 7.311 -10.725 -3.826 1.00 96.81 198 ALA A N 1
ATOM 1524 C CA . ALA A 1 198 ? 6.679 -10.524 -5.125 1.00 96.81 198 ALA A CA 1
ATOM 1525 C C . ALA A 1 198 ? 7.714 -10.126 -6.191 1.00 96.81 198 ALA A C 1
ATOM 1527 O O . ALA A 1 198 ? 8.479 -9.172 -6.011 1.00 96.81 198 ALA A O 1
ATOM 1528 N N . ALA A 1 199 ? 7.726 -10.826 -7.321 1.00 97.06 199 ALA A N 1
ATOM 1529 C CA . ALA A 1 199 ? 8.526 -10.465 -8.488 1.00 97.06 199 ALA A CA 1
ATOM 1530 C C . ALA A 1 199 ? 8.070 -9.117 -9.107 1.00 97.06 199 ALA A C 1
ATOM 1532 O O . ALA A 1 199 ? 7.002 -8.604 -8.757 1.00 97.06 199 ALA A O 1
ATOM 1533 N N . PRO A 1 200 ? 8.862 -8.509 -10.013 1.00 97.12 200 PRO A N 1
ATOM 1534 C CA . PRO A 1 200 ? 8.421 -7.351 -10.795 1.00 97.12 200 PRO A CA 1
ATOM 1535 C C . PRO A 1 200 ? 7.074 -7.612 -11.491 1.00 97.12 200 PRO A C 1
ATOM 1537 O O . PRO A 1 200 ? 6.892 -8.652 -12.120 1.00 97.12 200 PRO A O 1
ATOM 1540 N N . GLY A 1 201 ? 6.102 -6.716 -11.293 1.00 96.88 201 GLY A N 1
ATOM 1541 C CA . GLY A 1 201 ? 4.747 -6.813 -11.854 1.00 96.88 201 GLY A CA 1
ATOM 1542 C C . GLY A 1 201 ? 3.817 -7.789 -11.120 1.00 96.88 201 GLY A C 1
ATOM 1543 O O . GLY A 1 201 ? 2.621 -7.863 -11.425 1.00 96.88 201 GLY A O 1
ATOM 1544 N N . GLN A 1 202 ? 4.335 -8.528 -10.137 1.00 98.19 202 GLN A N 1
ATOM 1545 C CA . GLN A 1 202 ? 3.599 -9.575 -9.444 1.00 98.19 202 GLN A CA 1
ATOM 1546 C C . GLN A 1 202 ? 2.793 -9.019 -8.267 1.00 98.19 202 GLN A C 1
ATOM 1548 O O . GLN A 1 202 ? 3.256 -8.168 -7.502 1.00 98.19 202 GLN A O 1
ATOM 1553 N N . ILE A 1 203 ? 1.587 -9.560 -8.091 1.00 98.62 203 ILE A N 1
ATOM 1554 C CA . ILE A 1 203 ? 0.714 -9.266 -6.956 1.00 98.62 203 ILE A CA 1
ATOM 1555 C C . ILE A 1 203 ? 0.494 -10.563 -6.185 1.00 98.62 203 ILE A C 1
ATOM 1557 O O . ILE A 1 203 ? -0.096 -11.505 -6.713 1.00 98.62 203 ILE A O 1
ATOM 1561 N N . LEU A 1 204 ? 0.960 -10.610 -4.942 1.00 98.38 204 LEU A N 1
ATOM 1562 C CA . LEU A 1 204 ? 0.811 -11.759 -4.059 1.00 98.38 204 LEU A CA 1
ATOM 1563 C C . LEU A 1 204 ? -0.269 -11.503 -3.011 1.00 98.38 204 LEU A C 1
ATOM 1565 O O . LEU A 1 204 ? -0.277 -10.469 -2.343 1.00 98.38 204 LEU A O 1
ATOM 1569 N N . ILE A 1 205 ? -1.156 -12.476 -2.835 1.00 98.12 205 ILE A N 1
ATOM 1570 C CA . ILE A 1 205 ? -2.241 -12.442 -1.857 1.00 98.12 205 ILE A CA 1
ATOM 1571 C C . ILE A 1 205 ? -2.192 -13.692 -0.977 1.00 98.12 205 ILE A C 1
ATOM 1573 O O . ILE A 1 205 ? -1.938 -14.804 -1.445 1.00 98.12 205 ILE A O 1
ATOM 1577 N N . SER A 1 206 ? -2.396 -13.519 0.329 1.00 96.62 206 SER A N 1
ATOM 1578 C CA . SER A 1 206 ? -2.473 -14.664 1.246 1.00 96.62 206 SER A CA 1
ATOM 1579 C C . SER A 1 206 ? -3.699 -15.539 0.961 1.00 96.62 206 SER A C 1
ATOM 1581 O O . SER A 1 206 ? -4.727 -15.023 0.526 1.00 96.62 206 SER A O 1
ATOM 1583 N N . ALA A 1 207 ? -3.629 -16.832 1.289 1.00 95.19 207 ALA A N 1
ATOM 1584 C CA . ALA A 1 207 ? -4.776 -17.739 1.184 1.00 95.19 207 ALA A CA 1
ATOM 1585 C C . ALA A 1 207 ? -6.027 -17.218 1.907 1.00 95.19 207 ALA A C 1
ATOM 1587 O O . ALA A 1 207 ? -7.087 -17.163 1.301 1.00 95.19 207 ALA A O 1
ATOM 1588 N N . GLN A 1 208 ? -5.876 -16.737 3.144 1.00 94.38 208 GLN A N 1
ATOM 1589 C CA . GLN A 1 208 ? -6.979 -16.183 3.934 1.00 94.38 208 GLN A CA 1
ATOM 1590 C C . GLN A 1 208 ? -7.722 -15.062 3.191 1.00 94.38 208 GLN A C 1
ATOM 1592 O O . GLN A 1 208 ? -8.941 -15.070 3.099 1.00 94.38 208 GLN A O 1
ATOM 1597 N N . SER A 1 209 ? -6.986 -14.112 2.613 1.00 96.31 209 SER A N 1
ATOM 1598 C CA . SER A 1 209 ? -7.596 -13.002 1.869 1.00 96.31 209 SER A CA 1
ATOM 1599 C C . SER A 1 209 ? -8.154 -13.444 0.524 1.00 96.31 209 SER A C 1
ATOM 1601 O O . SER A 1 209 ? -9.124 -12.872 0.055 1.00 96.31 209 SER A O 1
ATOM 1603 N N . CYS A 1 210 ? -7.546 -14.450 -0.104 1.00 94.88 210 CYS A N 1
ATOM 1604 C CA . CYS A 1 210 ? -8.049 -15.035 -1.339 1.00 94.88 210 CYS A CA 1
ATOM 1605 C C . CYS A 1 210 ? -9.394 -15.743 -1.115 1.00 94.88 210 CYS A C 1
ATOM 1607 O O . CYS A 1 210 ? -10.281 -15.626 -1.951 1.00 94.88 210 CYS A O 1
ATOM 1609 N N . GLU A 1 211 ? -9.555 -16.452 0.005 1.00 94.44 211 GLU A N 1
ATOM 1610 C CA . GLU A 1 211 ? -10.789 -17.161 0.369 1.00 94.44 211 GLU A CA 1
ATOM 1611 C C . GLU A 1 211 ? -11.974 -16.208 0.574 1.00 94.44 211 GLU A C 1
ATOM 1613 O O . GLU A 1 211 ? -13.087 -16.541 0.183 1.00 94.44 211 GLU A O 1
ATOM 1618 N N . GLU A 1 212 ? -11.743 -15.005 1.110 1.00 93.75 212 GLU A N 1
ATOM 1619 C CA . GLU A 1 212 ? -12.786 -13.985 1.321 1.00 93.75 212 GLU A CA 1
ATOM 1620 C C . GLU A 1 212 ? -13.434 -13.480 0.015 1.00 93.75 212 GLU A C 1
ATOM 1622 O O . GLU A 1 212 ? -14.542 -12.947 0.049 1.00 93.75 212 GLU A O 1
ATOM 1627 N N . ILE A 1 213 ? -12.746 -13.606 -1.126 1.00 95.00 213 ILE A N 1
ATOM 1628 C CA . ILE A 1 213 ? -13.152 -13.024 -2.421 1.00 95.00 213 ILE A CA 1
ATOM 1629 C C . ILE A 1 213 ? -12.915 -13.975 -3.604 1.00 95.00 213 ILE A C 1
ATOM 1631 O O . ILE A 1 213 ? -12.775 -13.526 -4.743 1.00 95.00 213 ILE A O 1
ATOM 1635 N N . ASN A 1 214 ? -12.842 -15.280 -3.345 1.00 90.75 214 ASN A N 1
ATOM 1636 C CA . ASN A 1 214 ? -12.489 -16.309 -4.329 1.00 90.75 214 ASN A CA 1
ATOM 1637 C C . ASN A 1 214 ? -13.370 -16.274 -5.593 1.00 90.75 214 ASN A C 1
ATOM 1639 O O . ASN A 1 214 ? -12.869 -16.494 -6.692 1.00 90.75 214 ASN A O 1
ATOM 1643 N N . ASP A 1 215 ? -14.646 -15.927 -5.445 1.00 92.94 215 ASP A N 1
ATOM 1644 C CA . ASP A 1 215 ? -15.622 -15.854 -6.534 1.00 92.94 215 ASP A CA 1
ATOM 1645 C C . ASP A 1 215 ? -15.511 -14.567 -7.375 1.00 92.94 215 ASP A C 1
ATOM 1647 O O . ASP A 1 215 ? -16.177 -14.435 -8.401 1.00 92.94 215 ASP A O 1
ATOM 1651 N N . ALA A 1 216 ? -14.665 -13.612 -6.974 1.00 94.56 216 ALA A N 1
ATOM 1652 C CA . ALA A 1 216 ? -14.491 -12.324 -7.650 1.00 94.56 216 ALA A CA 1
ATOM 1653 C C . ALA A 1 216 ? -13.133 -12.170 -8.355 1.00 94.56 216 ALA A C 1
ATOM 1655 O O . ALA A 1 216 ? -12.942 -11.213 -9.113 1.00 94.56 216 ALA A O 1
ATOM 1656 N N . ILE A 1 217 ? -12.176 -13.076 -8.123 1.00 96.62 217 ILE A N 1
ATOM 1657 C CA . ILE A 1 217 ? -10.787 -12.915 -8.574 1.00 96.62 217 ILE A CA 1
ATOM 1658 C C . ILE A 1 217 ? -10.256 -14.108 -9.361 1.00 96.62 217 ILE A C 1
ATOM 1660 O O . ILE A 1 217 ? -10.638 -15.254 -9.157 1.00 96.62 217 ILE A O 1
ATOM 1664 N N . LEU A 1 218 ? -9.301 -13.826 -10.242 1.00 96.69 218 LEU A N 1
ATOM 1665 C CA . LEU A 1 218 ? -8.470 -14.824 -10.899 1.00 96.69 218 LEU A CA 1
ATOM 1666 C C . LEU A 1 218 ? -7.130 -14.881 -10.167 1.00 96.69 218 LEU A C 1
ATOM 1668 O O . LEU A 1 218 ? -6.316 -13.958 -10.276 1.00 96.69 218 LEU A O 1
ATOM 1672 N N . ALA A 1 219 ? -6.898 -15.957 -9.419 1.00 96.44 219 ALA 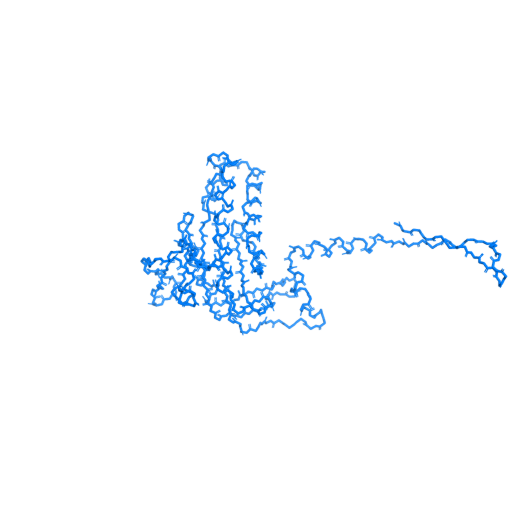A N 1
ATOM 1673 C CA . ALA A 1 219 ? -5.653 -16.170 -8.695 1.00 96.44 219 ALA A CA 1
ATOM 1674 C C . ALA A 1 219 ? -5.225 -17.641 -8.744 1.00 96.44 219 ALA A C 1
ATOM 1676 O O . ALA A 1 219 ? -6.063 -18.540 -8.669 1.00 96.44 219 ALA A O 1
ATOM 1677 N N . HIS A 1 220 ? -3.921 -17.897 -8.860 1.00 95.38 220 HIS A N 1
ATOM 1678 C CA . HIS A 1 220 ? -3.367 -19.255 -8.869 1.00 95.38 220 HIS A CA 1
ATOM 1679 C C . HIS A 1 220 ? -2.407 -19.469 -7.699 1.00 95.38 220 HIS A C 1
ATOM 1681 O O . HIS A 1 220 ? -1.671 -18.550 -7.334 1.00 95.38 220 HIS A O 1
ATOM 1687 N N . PRO A 1 221 ? -2.401 -20.664 -7.082 1.00 95.81 221 PRO A N 1
ATOM 1688 C CA . PRO A 1 221 ? -1.507 -20.946 -5.971 1.00 95.81 221 PRO A CA 1
ATOM 1689 C C . PRO A 1 221 ? -0.054 -20.931 -6.448 1.00 95.81 221 PRO A C 1
ATOM 1691 O O . PRO A 1 221 ? 0.273 -21.466 -7.508 1.00 95.81 221 PRO A O 1
ATOM 1694 N N . ILE A 1 222 ? 0.824 -20.357 -5.633 1.00 93.94 222 ILE A N 1
ATOM 1695 C CA . ILE A 1 222 ? 2.275 -20.436 -5.818 1.00 93.94 222 ILE A CA 1
ATOM 1696 C C . ILE A 1 222 ? 2.905 -21.247 -4.683 1.00 93.94 222 ILE A C 1
ATOM 1698 O O . ILE A 1 222 ? 2.234 -21.636 -3.721 1.00 93.94 222 ILE A O 1
ATOM 1702 N N . ASN A 1 223 ? 4.209 -21.512 -4.794 1.00 87.50 223 ASN A N 1
ATOM 1703 C CA . ASN A 1 223 ? 4.946 -22.210 -3.746 1.00 87.50 223 ASN A CA 1
ATOM 1704 C C . ASN A 1 223 ? 4.783 -21.480 -2.401 1.00 87.50 223 ASN A C 1
ATOM 1706 O O . ASN A 1 223 ? 4.994 -20.264 -2.351 1.00 87.50 223 ASN A O 1
ATOM 1710 N N . PRO A 1 224 ? 4.438 -22.198 -1.313 1.00 85.31 224 PRO A N 1
ATOM 1711 C CA . PRO A 1 224 ? 4.295 -21.589 -0.002 1.00 85.31 224 PRO A CA 1
ATOM 1712 C C . PRO A 1 224 ? 5.552 -20.822 0.396 1.00 85.31 224 PRO A C 1
ATOM 1714 O O . PRO A 1 224 ? 6.672 -21.329 0.289 1.00 85.31 224 PRO A O 1
ATOM 1717 N N . LEU A 1 225 ? 5.364 -19.602 0.889 1.00 84.31 225 LEU A N 1
ATOM 1718 C CA . LEU A 1 225 ? 6.480 -18.765 1.298 1.00 84.31 225 LEU A CA 1
ATOM 1719 C C . LEU A 1 225 ? 6.894 -19.116 2.726 1.00 84.31 225 LEU A C 1
ATOM 1721 O O . LEU A 1 225 ? 6.088 -19.084 3.663 1.00 84.31 225 LEU A O 1
ATOM 1725 N N . ASN A 1 226 ? 8.178 -19.431 2.894 1.00 75.62 226 ASN A N 1
ATOM 1726 C CA . ASN A 1 226 ? 8.793 -19.573 4.206 1.00 75.62 226 ASN A CA 1
ATOM 1727 C C . ASN A 1 226 ? 9.125 -18.189 4.744 1.00 75.62 226 ASN A C 1
ATOM 1729 O O . ASN A 1 226 ? 10.089 -17.543 4.339 1.00 75.62 226 ASN A O 1
ATOM 1733 N N . VAL A 1 227 ? 8.304 -17.734 5.679 1.00 66.75 227 VAL A N 1
ATOM 1734 C CA . VAL A 1 227 ? 8.422 -16.395 6.229 1.00 66.75 227 VAL A CA 1
ATOM 1735 C C . VAL A 1 227 ? 9.249 -16.429 7.511 1.00 66.75 227 VAL A C 1
ATOM 1737 O O . VAL A 1 227 ? 8.910 -17.122 8.472 1.00 66.75 227 VAL A O 1
ATOM 1740 N N . LYS A 1 228 ? 10.330 -15.643 7.559 1.00 58.59 228 LYS A N 1
ATOM 1741 C CA . LYS A 1 228 ? 11.206 -15.538 8.737 1.00 58.59 228 LYS A CA 1
ATOM 1742 C C . LYS A 1 228 ? 10.393 -15.162 9.981 1.00 58.59 228 LYS A C 1
ATOM 1744 O O . LYS A 1 228 ? 9.833 -14.070 10.045 1.00 58.59 228 LYS A O 1
ATOM 1749 N N . GLY A 1 229 ? 10.361 -16.046 10.978 1.00 64.00 229 GLY A N 1
ATOM 1750 C CA . GLY A 1 229 ? 9.641 -15.840 12.241 1.00 64.00 229 GLY A CA 1
ATOM 1751 C C . GLY A 1 229 ? 8.268 -16.517 12.335 1.00 64.00 229 GLY A C 1
ATOM 1752 O O . GLY A 1 229 ? 7.673 -16.472 13.408 1.00 64.00 229 GLY A O 1
ATOM 1753 N N . LYS A 1 230 ? 7.781 -17.189 11.280 1.00 63.75 230 LYS A N 1
ATOM 1754 C CA . LYS A 1 230 ? 6.638 -18.113 11.375 1.00 63.75 230 LYS A CA 1
ATOM 1755 C C . LYS A 1 230 ? 7.111 -19.566 11.318 1.00 63.75 230 LYS A C 1
ATOM 1757 O O . LYS A 1 230 ? 8.028 -19.901 10.576 1.00 63.75 230 LYS A O 1
ATOM 1762 N N . LYS A 1 231 ? 6.483 -20.429 12.127 1.00 57.81 231 LYS A N 1
ATOM 1763 C CA . LYS A 1 231 ? 6.754 -21.881 12.140 1.00 57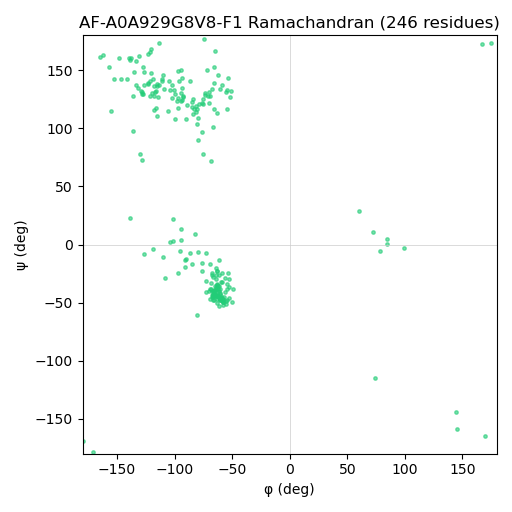.81 231 LYS A CA 1
ATOM 1764 C C . LYS A 1 231 ? 6.128 -22.615 10.951 1.00 57.81 231 LYS A C 1
ATOM 1766 O O . LYS A 1 231 ? 6.577 -23.704 10.623 1.00 57.81 231 LYS A O 1
ATOM 1771 N N . GLN A 1 232 ? 5.091 -22.039 10.349 1.00 67.06 232 GLN A N 1
ATOM 1772 C CA . GLN A 1 232 ? 4.375 -22.600 9.207 1.00 67.06 232 GLN A CA 1
ATOM 1773 C C . GLN A 1 232 ? 4.567 -21.692 7.995 1.00 67.06 232 GLN A C 1
ATOM 1775 O O . GLN A 1 232 ? 4.533 -20.464 8.126 1.00 67.06 232 GLN A O 1
ATOM 1780 N N . SER A 1 233 ? 4.788 -22.310 6.837 1.00 79.00 233 SER A N 1
ATOM 1781 C CA . SER A 1 233 ? 4.760 -21.625 5.552 1.00 79.00 233 SER A CA 1
ATOM 1782 C C . SER A 1 233 ? 3.368 -21.048 5.307 1.00 79.00 233 SER A C 1
ATOM 1784 O O . SER A 1 233 ? 2.358 -21.608 5.734 1.00 79.00 233 SER A O 1
ATOM 1786 N N . ILE A 1 234 ? 3.315 -19.896 4.647 1.00 84.25 234 ILE A N 1
ATOM 1787 C CA . ILE A 1 234 ? 2.046 -19.263 4.289 1.00 84.25 234 ILE A CA 1
ATOM 1788 C C . ILE A 1 234 ? 1.688 -19.744 2.889 1.00 84.25 234 ILE A C 1
ATOM 1790 O O . ILE A 1 234 ? 2.517 -19.648 1.983 1.00 84.25 234 ILE A O 1
ATOM 1794 N N . GLN A 1 235 ? 0.473 -20.262 2.705 1.00 93.31 235 GLN A N 1
ATOM 1795 C CA . GLN A 1 235 ? -0.051 -20.507 1.367 1.00 93.31 235 GLN A CA 1
ATOM 1796 C C . GLN A 1 235 ? -0.353 -19.161 0.704 1.00 93.31 235 GLN A C 1
ATOM 1798 O O . GLN A 1 235 ? -1.037 -18.307 1.277 1.00 93.31 235 GLN A O 1
ATOM 1803 N N . VAL A 1 236 ? 0.184 -18.973 -0.496 1.00 95.44 236 VAL A N 1
ATOM 1804 C CA . VAL A 1 236 ? 0.112 -17.716 -1.244 1.00 95.44 236 VAL A CA 1
ATOM 1805 C C . VAL A 1 236 ? -0.449 -17.993 -2.626 1.00 95.44 236 VAL A C 1
ATOM 1807 O O . VAL A 1 236 ? -0.240 -19.071 -3.188 1.00 95.44 236 VAL A O 1
ATOM 1810 N N . TYR A 1 237 ? -1.163 -17.010 -3.151 1.00 97.75 237 TYR A N 1
ATOM 1811 C CA . TYR A 1 237 ? -1.672 -16.993 -4.506 1.00 97.75 237 TYR A CA 1
ATOM 1812 C C . TYR A 1 237 ? -1.116 -15.775 -5.234 1.00 97.75 237 TYR A C 1
ATOM 1814 O O . TYR A 1 237 ? -0.896 -14.720 -4.636 1.00 97.75 237 TYR A O 1
ATOM 1822 N N . GLU A 1 238 ? -0.895 -15.920 -6.529 1.00 98.12 238 GLU A N 1
ATOM 1823 C CA . GLU A 1 238 ? -0.625 -14.799 -7.414 1.00 98.12 238 GLU A CA 1
ATOM 1824 C C . GLU A 1 238 ? -1.936 -14.333 -8.040 1.00 98.12 238 GLU A C 1
ATOM 1826 O O . GLU A 1 238 ? -2.663 -15.115 -8.654 1.00 98.12 238 GLU A O 1
ATOM 1831 N N . LEU A 1 239 ? -2.234 -13.047 -7.873 1.00 97.81 239 LEU A N 1
ATOM 1832 C CA . LEU A 1 239 ? -3.416 -12.401 -8.421 1.00 97.81 239 LEU A CA 1
ATOM 1833 C C . LEU A 1 239 ? -3.155 -11.944 -9.863 1.00 97.81 239 LEU A C 1
ATOM 1835 O O . LEU A 1 239 ? -2.289 -11.106 -10.140 1.00 97.81 239 LEU A O 1
ATOM 1839 N N . THR A 1 240 ? -3.982 -12.429 -10.785 1.00 96.62 240 THR A N 1
ATOM 1840 C CA . THR A 1 240 ? -3.870 -12.122 -12.218 1.00 96.62 240 THR A CA 1
ATOM 1841 C C . THR A 1 240 ? -4.974 -11.197 -12.716 1.00 96.62 240 THR A C 1
ATOM 1843 O O . THR A 1 240 ? -4.705 -10.383 -13.598 1.00 96.62 240 THR A O 1
ATOM 1846 N N . GLY A 1 241 ? -6.162 -11.206 -12.111 1.00 96.06 241 GLY A N 1
ATOM 1847 C CA . GLY A 1 241 ? -7.251 -10.318 -12.519 1.00 96.06 241 GLY A CA 1
ATOM 1848 C C . GLY A 1 241 ? -8.522 -10.472 -11.693 1.00 96.06 241 GLY A C 1
ATOM 1849 O O . GLY A 1 241 ? -8.528 -11.140 -10.662 1.00 96.06 241 GLY A O 1
ATOM 1850 N N . LEU A 1 242 ? -9.598 -9.849 -12.170 1.00 95.69 242 LEU A N 1
ATOM 1851 C CA . LEU A 1 242 ? -10.957 -10.046 -11.666 1.00 95.69 242 LEU A CA 1
ATOM 1852 C C . LEU A 1 242 ? -11.689 -11.052 -12.553 1.00 95.69 242 LEU A C 1
ATOM 1854 O O . LEU A 1 242 ? -11.440 -11.114 -13.760 1.00 95.69 242 LEU A O 1
ATOM 1858 N N . ILE A 1 243 ? -12.617 -11.804 -11.971 1.00 93.38 243 ILE A N 1
ATOM 1859 C CA . ILE A 1 243 ? -13.575 -12.578 -12.759 1.00 93.38 243 ILE A CA 1
ATOM 1860 C C . ILE A 1 243 ? -14.508 -11.576 -13.444 1.00 93.38 243 ILE A C 1
ATOM 1862 O O . ILE A 1 243 ? -15.052 -10.674 -12.806 1.00 93.38 243 ILE A O 1
ATOM 1866 N N . ALA A 1 244 ? -14.660 -11.695 -14.763 1.00 80.00 244 ALA A N 1
ATOM 1867 C CA . ALA A 1 244 ? -15.607 -10.869 -15.494 1.00 80.00 244 ALA A CA 1
ATOM 1868 C C . ALA A 1 244 ? -17.019 -11.192 -14.992 1.00 80.00 244 ALA A C 1
ATOM 1870 O O . ALA A 1 244 ? -17.523 -12.294 -15.214 1.00 80.00 244 ALA A O 1
ATOM 1871 N N . ASN A 1 245 ? -17.665 -10.233 -14.329 1.00 60.50 245 ASN A N 1
ATOM 1872 C CA . ASN A 1 245 ? -19.094 -10.331 -14.080 1.00 60.50 245 ASN A CA 1
ATOM 1873 C C . ASN A 1 245 ? -19.794 -10.239 -15.438 1.00 60.50 245 ASN A C 1
ATOM 1875 O O . ASN A 1 245 ? -19.957 -9.150 -15.985 1.00 60.50 245 ASN A O 1
ATOM 1879 N N . ASN A 1 246 ? -20.207 -11.384 -15.985 1.00 40.72 246 ASN A N 1
ATOM 1880 C CA . ASN A 1 246 ? -21.247 -11.433 -17.008 1.00 40.72 246 ASN A CA 1
ATOM 1881 C C . ASN A 1 246 ? -22.574 -11.031 -16.348 1.00 40.72 246 ASN A C 1
ATOM 1883 O O . ASN A 1 246 ? -23.440 -11.866 -16.097 1.00 40.72 246 ASN A O 1
ATOM 1887 N N . SER A 1 247 ? -22.712 -9.750 -16.026 1.00 39.41 247 SER A N 1
ATOM 1888 C CA . SER A 1 247 ? -24.002 -9.151 -15.725 1.00 39.41 247 SER A CA 1
ATOM 1889 C C . SER A 1 247 ? -24.563 -8.631 -17.042 1.00 39.41 247 SER A C 1
ATOM 1891 O O . SER A 1 247 ? -24.014 -7.696 -17.626 1.00 39.41 247 SER A O 1
ATOM 1893 N N . ALA A 1 248 ? -25.591 -9.331 -17.525 1.00 32.62 248 ALA A N 1
ATOM 1894 C CA . ALA A 1 248 ? -26.454 -8.924 -18.628 1.00 32.62 248 ALA A CA 1
ATOM 1895 C C . ALA A 1 248 ? -27.159 -7.586 -18.352 1.00 32.62 248 ALA A C 1
ATOM 1897 O O . ALA A 1 248 ? -27.366 -7.263 -17.158 1.00 32.62 248 ALA A O 1
#

Nearest PDB structures (foldseek):
  3r5g-assembly2_B  TM=9.268E-01  e=4.194E-19  Pseudomonas aeruginosa
  1cju-assembly1_A  TM=8.882E-01  e=6.030E-14  Canis lupus familiaris
  3uvj-assembly1_A  TM=8.259E-01  e=1.481E-14  Homo sapiens
  8sl4-assembly1_B  TM=7.943E-01  e=6.394E-14  Homo sapiens
  6r4p-assembly1_A  TM=8.052E-01  e=2.647E-11  Bos taurus